Protein AF-A0A8J5M4A6-F1 (afdb_monomer_lite)

pLDDT: mean 70.09, std 14.05, range [42.91, 94.19]

Organism: NCBI:txid2496075

Sequence (191 aa):
MPSRAVPYYRERGRDLDTGTVRRWWRKRDEIWAGSPHQQHLAGGGRKKAPGVLEDILLEMIVLRRLKKEKHSGNVMIPYRHRVGTKCASGDYCEYQWDFGSGLSYTNFTYSGLTLSKANVTPSSDCIDVSVTVMNSGTVAGNETVMLVLTQPYRSLSVPKVKQLKKLSKISLHVVDDSGLERVLPPRFVKA

Radius of gyration: 26.29 Å; chains: 1; bounding box: 63×42×65 Å

Secondary structure (DSSP, 8-state):
-GGGGHHHHHHTT----HHHHHHHHHTHHHHHHS-TTT-B-TTSTTPBP-HHHHHHHHHHHHHHHHHH---SS-----SS-BTT-B-TTSSBPPPSS-TT----SS-EEEEEEEES-S---TTT-EE-EEEEEEE-SSS-EEEEEEEEE-----SSSPPBS-EEEEEEEEEE----TT---EEEPP--EE-

InterPro domains:
  IPR050288 Cellulose-degrading glycosyl hydrolase 3 [PTHR42715] (94-176)

Foldseek 3Di:
DQQVCQVVCVVVVFRDHSVQSVVCVVCVVVQVVDDQCSQDRVRRPPDGDDPVVVVVVVVVVVVVVVVVPDPPDDPPDPLFDFPCDPDPVRHRDDDPDHVPDDDDPWDKDKDDWDKPDPDDDPDFDKIWTKIKIATAGDAKTKDKDWDWDADPDDDPDRGTGTDTQDIDIDTDGHPDPVRDIDMDGTDIDRD

Structure (mmCIF, N/CA/C/O backbone):
data_AF-A0A8J5M4A6-F1
#
_entry.id   AF-A0A8J5M4A6-F1
#
loop_
_atom_site.group_PDB
_atom_site.id
_atom_site.type_symbol
_atom_site.label_atom_id
_atom_site.label_alt_id
_atom_site.label_comp_id
_atom_site.label_asym_id
_atom_site.label_entity_id
_atom_site.label_seq_id
_atom_site.pdbx_PDB_ins_code
_atom_site.Cartn_x
_atom_site.Cartn_y
_atom_site.Cartn_z
_atom_site.occupancy
_atom_site.B_iso_or_equiv
_atom_site.auth_seq_id
_atom_site.auth_comp_id
_atom_site.auth_asym_id
_atom_site.auth_atom_id
_atom_site.pdbx_PDB_model_num
ATOM 1 N N . MET A 1 1 ? 27.119 -14.732 -24.514 1.00 55.44 1 MET A N 1
ATOM 2 C CA . MET A 1 1 ? 26.376 -13.535 -24.059 1.00 55.44 1 MET A CA 1
ATOM 3 C C . MET A 1 1 ? 26.788 -12.277 -24.840 1.00 55.44 1 MET A C 1
ATOM 5 O O . MET A 1 1 ? 25.886 -11.714 -25.439 1.00 55.44 1 MET A O 1
ATOM 9 N N . PRO A 1 2 ? 28.080 -11.914 -25.022 1.00 57.97 2 PRO A N 1
ATOM 10 C CA . PRO A 1 2 ? 28.474 -10.755 -25.854 1.00 57.97 2 PRO A CA 1
ATOM 11 C C . PRO A 1 2 ? 28.372 -10.993 -27.373 1.00 57.97 2 PRO A C 1
ATOM 13 O O . PRO A 1 2 ? 28.071 -10.088 -28.137 1.00 57.97 2 PRO A O 1
ATOM 16 N N . SER A 1 3 ? 28.539 -12.241 -27.831 1.00 61.03 3 SER A N 1
ATOM 17 C CA . SER A 1 3 ? 28.463 -12.604 -29.261 1.00 61.03 3 SER A CA 1
ATOM 18 C C . SER A 1 3 ? 27.091 -12.366 -29.903 1.00 61.03 3 SER A C 1
ATOM 20 O O . SER A 1 3 ? 26.985 -12.338 -31.120 1.00 61.03 3 SER A O 1
ATOM 22 N N . ARG A 1 4 ? 26.038 -12.185 -29.097 1.00 62.06 4 ARG A N 1
ATOM 23 C CA . ARG A 1 4 ? 24.680 -11.888 -29.576 1.00 62.06 4 ARG A CA 1
ATOM 24 C C . ARG A 1 4 ? 24.448 -10.402 -29.862 1.00 62.06 4 ARG A C 1
ATOM 26 O O . ARG A 1 4 ? 23.410 -10.076 -30.420 1.00 62.06 4 ARG A O 1
ATOM 33 N N . ALA A 1 5 ? 25.385 -9.526 -29.494 1.00 62.09 5 ALA A N 1
ATOM 34 C CA . ALA A 1 5 ? 25.334 -8.104 -29.828 1.00 62.09 5 ALA A CA 1
ATOM 35 C C . ALA A 1 5 ? 25.836 -7.817 -31.257 1.00 62.09 5 ALA A C 1
ATOM 37 O O . ALA A 1 5 ? 25.590 -6.742 -31.787 1.00 62.09 5 ALA A O 1
ATOM 38 N N . VAL A 1 6 ? 26.501 -8.784 -31.904 1.00 69.88 6 VAL A N 1
ATOM 39 C CA . VAL A 1 6 ? 27.077 -8.644 -33.254 1.00 69.88 6 VAL A CA 1
ATOM 40 C C . VAL A 1 6 ? 26.066 -8.168 -34.314 1.00 69.88 6 VAL A C 1
ATOM 42 O O . VAL A 1 6 ? 26.396 -7.218 -35.021 1.00 69.88 6 VAL A O 1
ATOM 45 N N . PRO A 1 7 ? 24.830 -8.710 -34.406 1.00 70.31 7 PRO A N 1
ATOM 46 C CA . PRO A 1 7 ? 23.843 -8.227 -35.379 1.00 70.31 7 PRO A CA 1
ATOM 47 C C . PRO A 1 7 ? 23.502 -6.739 -35.209 1.00 70.31 7 PRO A C 1
ATOM 49 O O . PRO A 1 7 ? 23.434 -5.998 -36.180 1.00 70.31 7 PRO A O 1
ATOM 52 N N . TYR A 1 8 ? 23.393 -6.281 -33.961 1.00 65.31 8 TYR A N 1
ATOM 53 C CA . TYR A 1 8 ? 23.066 -4.896 -33.624 1.00 65.31 8 TYR A CA 1
ATOM 54 C C . TYR A 1 8 ? 24.187 -3.907 -33.994 1.00 65.31 8 TYR A C 1
ATOM 56 O O . TYR A 1 8 ? 23.924 -2.774 -34.402 1.00 65.31 8 TYR A O 1
ATOM 64 N N . TYR A 1 9 ? 25.452 -4.326 -33.879 1.00 66.50 9 TYR A N 1
ATOM 65 C CA . TYR A 1 9 ? 26.588 -3.533 -34.357 1.00 66.50 9 TYR A C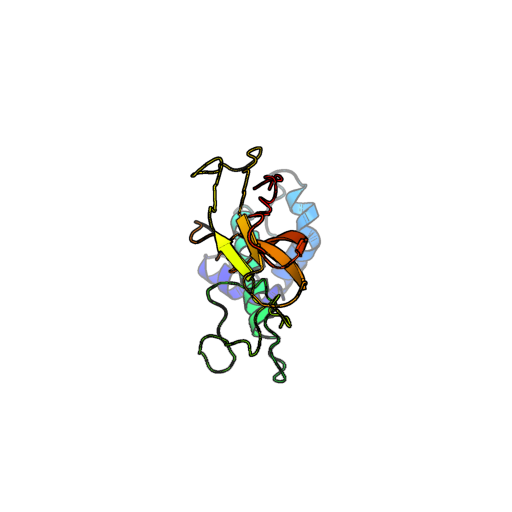A 1
ATOM 66 C C . TYR A 1 9 ? 26.642 -3.482 -35.890 1.00 66.50 9 TYR A C 1
ATOM 68 O O . TYR A 1 9 ? 26.909 -2.414 -36.450 1.00 66.50 9 TYR A O 1
ATOM 76 N N . ARG A 1 10 ? 26.315 -4.594 -36.562 1.00 70.62 10 ARG A N 1
ATOM 77 C CA . ARG A 1 10 ? 26.279 -4.690 -38.028 1.00 70.62 10 ARG A CA 1
ATOM 78 C C . ARG A 1 10 ? 25.232 -3.757 -38.641 1.00 70.62 10 ARG A C 1
ATOM 80 O O . ARG A 1 10 ? 25.555 -3.037 -39.580 1.00 70.62 10 ARG A O 1
ATOM 87 N N . GLU A 1 11 ? 24.038 -3.678 -38.053 1.00 67.88 11 GLU A N 1
ATOM 88 C CA . GLU A 1 11 ? 22.975 -2.736 -38.457 1.00 67.88 11 GLU A CA 1
ATOM 89 C C . GLU A 1 11 ? 23.404 -1.259 -38.378 1.00 67.88 11 GLU A C 1
ATOM 91 O O . GLU A 1 11 ? 22.906 -0.423 -39.124 1.00 67.88 11 GLU A O 1
ATOM 96 N N . ARG A 1 12 ? 24.365 -0.920 -37.507 1.00 64.88 12 ARG A N 1
ATOM 97 C CA . ARG A 1 12 ? 24.931 0.437 -37.366 1.00 64.88 12 ARG A CA 1
ATOM 98 C C . ARG A 1 12 ? 26.248 0.627 -38.128 1.00 64.88 12 ARG A C 1
ATOM 100 O O . ARG A 1 12 ? 27.033 1.527 -37.810 1.00 64.88 12 ARG A O 1
ATOM 107 N N . GLY A 1 13 ? 26.516 -0.232 -39.112 1.00 65.81 13 GLY A N 1
ATOM 108 C CA . GLY A 1 13 ? 27.692 -0.139 -39.977 1.00 65.81 13 GLY A CA 1
ATOM 109 C C . GLY A 1 13 ? 29.009 -0.382 -39.239 1.00 65.81 13 GLY A C 1
ATOM 110 O O . GLY A 1 13 ? 30.020 0.261 -39.541 1.00 65.81 13 GLY A O 1
ATOM 111 N N . ARG A 1 14 ? 28.995 -1.247 -38.218 1.00 65.94 14 ARG A N 1
ATOM 112 C CA . ARG A 1 14 ? 30.197 -1.749 -37.544 1.00 65.94 14 ARG A CA 1
ATOM 113 C C . ARG A 1 14 ? 30.248 -3.262 -37.700 1.00 65.94 14 ARG A C 1
ATOM 115 O O . ARG A 1 14 ? 29.505 -3.978 -37.035 1.00 65.94 14 ARG A O 1
ATOM 122 N N . ASP A 1 15 ? 31.135 -3.741 -38.561 1.00 68.69 15 ASP A N 1
ATOM 123 C CA . ASP A 1 15 ? 31.353 -5.175 -38.717 1.00 68.69 15 ASP A CA 1
ATOM 124 C C . ASP A 1 15 ? 32.338 -5.655 -37.645 1.00 68.69 15 ASP A C 1
ATOM 126 O O . ASP A 1 15 ? 33.534 -5.377 -37.693 1.00 68.69 15 ASP A O 1
ATOM 130 N N . LEU A 1 16 ? 31.804 -6.276 -36.592 1.00 71.38 16 LEU A N 1
ATOM 131 C CA . LEU A 1 16 ? 32.578 -6.756 -35.450 1.00 71.38 16 LEU A CA 1
ATOM 132 C C . LEU A 1 16 ? 32.419 -8.267 -35.327 1.00 71.38 16 LEU A C 1
ATOM 134 O O . LEU A 1 16 ? 31.302 -8.770 -35.215 1.00 71.38 16 LEU A O 1
ATOM 138 N N . ASP A 1 17 ? 33.537 -8.987 -35.250 1.00 74.75 17 ASP A N 1
ATOM 139 C CA . ASP A 1 17 ? 33.507 -10.411 -34.930 1.00 74.75 17 ASP A CA 1
ATOM 140 C C . ASP A 1 17 ? 33.155 -10.658 -33.449 1.00 74.75 17 ASP A C 1
ATOM 142 O O . ASP A 1 17 ? 33.486 -9.897 -32.531 1.00 74.75 17 ASP A O 1
ATOM 146 N N . THR A 1 18 ? 32.507 -11.793 -33.208 1.00 69.69 18 THR A N 1
ATOM 147 C CA . THR A 1 18 ? 32.153 -12.315 -31.891 1.00 69.69 18 THR A CA 1
ATOM 148 C C . THR A 1 18 ? 33.336 -12.381 -30.919 1.00 69.69 18 THR A C 1
ATOM 150 O O . THR A 1 18 ? 33.152 -12.092 -29.729 1.00 69.69 18 THR A O 1
ATOM 153 N N . GLY A 1 19 ? 34.539 -12.730 -31.385 1.00 72.62 19 GLY A N 1
ATOM 154 C CA . GLY A 1 19 ? 35.753 -12.772 -30.570 1.00 72.62 19 GLY A CA 1
ATOM 155 C C . GLY A 1 19 ? 36.223 -11.379 -30.147 1.00 72.62 19 GLY A C 1
ATOM 156 O O . GLY A 1 19 ? 36.656 -11.181 -29.007 1.00 72.62 19 GLY A O 1
ATOM 157 N N . THR A 1 20 ? 36.070 -10.394 -31.028 1.00 72.12 20 THR A N 1
ATOM 158 C CA . THR A 1 20 ? 36.377 -8.981 -30.765 1.00 72.12 20 THR A CA 1
ATOM 159 C C . THR A 1 20 ? 35.442 -8.400 -29.708 1.00 72.12 20 THR A C 1
ATOM 161 O O . THR A 1 20 ? 35.918 -7.838 -28.721 1.00 72.12 20 THR A O 1
ATOM 164 N N . VAL A 1 21 ? 34.132 -8.648 -29.820 1.00 71.62 21 VAL A N 1
ATOM 165 C CA . VAL A 1 21 ? 33.144 -8.191 -28.823 1.00 71.62 21 VAL A CA 1
ATOM 166 C C . VAL A 1 21 ? 33.409 -8.804 -27.439 1.00 71.62 21 VAL A C 1
ATOM 168 O O . VAL A 1 21 ? 33.304 -8.125 -26.419 1.00 71.62 21 VAL A O 1
ATOM 171 N N . ARG A 1 22 ? 33.809 -10.082 -27.371 1.00 72.12 22 ARG A N 1
ATOM 172 C CA . ARG A 1 22 ? 34.138 -10.754 -26.096 1.00 72.12 22 ARG A CA 1
ATOM 173 C C . ARG A 1 22 ? 35.434 -10.257 -25.454 1.00 72.12 22 ARG A C 1
ATOM 175 O O . ARG A 1 22 ? 35.530 -10.258 -24.228 1.00 72.12 22 ARG A O 1
ATOM 182 N N . ARG A 1 23 ? 36.456 -9.929 -26.251 1.00 72.00 23 ARG A N 1
ATOM 183 C CA . ARG A 1 23 ? 37.719 -9.364 -25.742 1.00 72.00 23 ARG A CA 1
ATOM 184 C C . ARG A 1 23 ? 37.504 -7.958 -25.213 1.00 72.00 23 ARG A C 1
ATOM 186 O O . ARG A 1 23 ? 37.958 -7.657 -24.117 1.00 72.00 23 ARG A O 1
ATOM 193 N N . TRP A 1 24 ? 36.763 -7.152 -25.961 1.00 71.12 24 TRP A N 1
ATOM 194 C CA . TRP A 1 24 ? 36.409 -5.812 -25.537 1.00 71.12 24 TRP A CA 1
ATOM 195 C C . TRP A 1 24 ? 35.588 -5.820 -24.239 1.00 71.12 24 TRP A C 1
ATOM 197 O O . TRP A 1 24 ? 35.965 -5.134 -23.301 1.00 71.12 24 TRP A O 1
ATOM 207 N N . TRP A 1 25 ? 34.570 -6.684 -24.120 1.00 70.50 25 TRP A N 1
ATOM 208 C CA . TRP A 1 25 ? 33.767 -6.797 -22.891 1.00 70.50 25 TRP A CA 1
ATOM 209 C C . TRP A 1 25 ? 34.610 -7.080 -21.639 1.00 70.50 25 TRP A C 1
ATOM 211 O O . TRP A 1 25 ? 34.310 -6.577 -20.564 1.00 70.50 25 TRP A O 1
ATOM 221 N N . ARG A 1 26 ? 35.678 -7.878 -21.773 1.00 73.94 26 ARG A N 1
ATOM 222 C CA . ARG A 1 26 ? 36.590 -8.197 -20.663 1.00 73.94 26 ARG A CA 1
ATOM 223 C C . ARG A 1 26 ? 37.499 -7.037 -20.264 1.00 73.94 26 ARG A C 1
ATOM 225 O O . ARG A 1 26 ? 37.886 -6.975 -19.110 1.00 73.94 26 ARG A O 1
ATOM 232 N N . LYS A 1 27 ? 37.835 -6.154 -21.205 1.00 71.19 27 LYS A N 1
ATOM 233 C CA . LYS A 1 27 ? 38.715 -4.992 -20.993 1.00 71.19 27 LYS A CA 1
ATOM 234 C C . LYS A 1 27 ? 37.946 -3.676 -20.902 1.00 71.19 27 LYS A C 1
ATOM 236 O O . LYS A 1 27 ? 38.542 -2.610 -20.974 1.00 71.19 27 LYS A O 1
ATOM 241 N N . ARG A 1 28 ? 36.617 -3.741 -20.810 1.00 70.00 28 ARG A N 1
ATOM 242 C CA . ARG A 1 28 ? 35.725 -2.582 -20.875 1.00 70.00 28 ARG A CA 1
ATOM 243 C C . ARG A 1 28 ? 36.132 -1.529 -19.850 1.00 70.00 28 ARG A C 1
ATOM 245 O O . ARG A 1 28 ? 36.354 -0.384 -20.219 1.00 70.00 28 ARG A O 1
ATOM 252 N N . ASP A 1 29 ? 36.291 -1.940 -18.599 1.00 67.56 29 ASP A N 1
ATOM 253 C CA . ASP A 1 29 ? 36.559 -1.018 -17.496 1.00 67.56 29 ASP A CA 1
ATOM 254 C C . ASP A 1 29 ? 37.952 -0.358 -17.644 1.00 67.56 29 ASP A C 1
ATOM 256 O O . ASP A 1 29 ? 38.097 0.837 -17.407 1.00 67.56 29 ASP A O 1
ATOM 260 N N . GLU A 1 30 ? 38.946 -1.086 -18.172 1.00 73.69 30 GLU A N 1
ATOM 261 C CA . GLU A 1 30 ? 40.284 -0.562 -18.511 1.00 73.69 30 GLU A CA 1
ATOM 262 C C . GLU A 1 30 ? 40.250 0.433 -19.687 1.00 73.69 30 GLU A C 1
ATOM 264 O O . GLU A 1 30 ? 40.939 1.451 -19.672 1.00 73.69 30 GLU A O 1
ATOM 269 N N . ILE A 1 31 ? 39.440 0.156 -20.714 1.00 66.62 31 ILE A N 1
ATOM 270 C CA . ILE A 1 31 ? 39.297 1.008 -21.905 1.00 66.62 31 ILE A CA 1
ATOM 271 C C . ILE A 1 31 ? 38.602 2.326 -21.548 1.00 66.62 31 ILE A C 1
ATOM 273 O O . ILE A 1 31 ? 38.991 3.375 -22.058 1.00 66.62 31 ILE A O 1
ATOM 277 N N . TRP A 1 32 ? 37.603 2.284 -20.664 1.00 63.66 32 TRP A N 1
ATOM 278 C CA . TRP A 1 32 ? 36.897 3.477 -20.189 1.00 63.66 32 TRP A CA 1
ATOM 279 C C . TRP A 1 32 ? 37.715 4.316 -19.208 1.00 63.66 32 TRP A C 1
ATOM 281 O O . TRP A 1 32 ? 37.581 5.538 -19.215 1.00 63.66 32 TRP A O 1
ATOM 291 N N . ALA A 1 33 ? 38.591 3.684 -18.423 1.00 72.25 33 ALA A N 1
ATOM 292 C CA . ALA A 1 33 ? 39.550 4.372 -17.559 1.00 72.25 33 ALA A CA 1
ATOM 293 C C . ALA A 1 33 ? 40.726 5.011 -18.332 1.00 72.25 33 ALA A C 1
ATOM 295 O O . ALA A 1 33 ? 41.440 5.848 -17.782 1.00 72.25 33 ALA A O 1
ATOM 296 N N . GLY A 1 34 ? 40.938 4.623 -19.595 1.00 69.69 34 GLY A N 1
ATOM 297 C CA . GLY A 1 34 ? 41.989 5.158 -20.459 1.00 69.69 34 GLY A CA 1
ATOM 298 C C . GLY A 1 34 ? 41.683 6.538 -21.054 1.00 69.69 34 GLY A C 1
ATOM 299 O O . GLY A 1 34 ? 40.551 7.027 -21.047 1.00 69.69 34 GLY A O 1
ATOM 300 N N . SER A 1 35 ? 42.715 7.162 -21.627 1.00 65.00 35 SER A N 1
ATOM 301 C CA . SER A 1 35 ? 42.598 8.453 -22.323 1.00 65.00 35 SER A CA 1
ATOM 302 C C . SER A 1 35 ? 41.632 8.378 -23.528 1.00 65.00 35 SER A C 1
ATOM 304 O O . SER A 1 35 ? 41.426 7.297 -24.084 1.00 65.00 35 SER A O 1
ATOM 306 N N . PRO A 1 36 ? 41.060 9.498 -24.019 1.00 61.03 36 PRO A N 1
ATOM 307 C CA . PRO A 1 36 ? 40.091 9.489 -25.126 1.00 61.03 36 PRO A CA 1
ATOM 308 C C . PRO A 1 36 ? 40.580 8.822 -26.424 1.00 61.03 36 PRO A C 1
ATOM 310 O O . PRO A 1 36 ? 39.759 8.371 -27.219 1.00 61.03 36 PRO A O 1
ATOM 313 N N . HIS A 1 37 ? 41.900 8.745 -26.627 1.00 58.16 37 HIS A N 1
ATOM 314 C CA . HIS A 1 37 ? 42.555 8.054 -27.746 1.00 58.16 37 HIS A CA 1
ATOM 315 C C . HIS A 1 37 ? 42.691 6.536 -27.557 1.00 58.16 37 HIS A C 1
ATOM 317 O O . HIS A 1 37 ? 43.101 5.833 -28.478 1.00 58.16 37 HIS A O 1
ATOM 323 N N . GLN A 1 38 ? 42.367 6.021 -26.374 1.00 61.88 38 GLN A N 1
ATOM 324 C CA . GLN A 1 38 ? 42.361 4.597 -26.030 1.00 61.88 38 GLN A CA 1
ATOM 325 C C . GLN A 1 38 ? 40.931 4.036 -25.938 1.00 61.88 38 GLN A C 1
ATOM 327 O O . GLN A 1 38 ? 40.753 2.821 -25.955 1.00 61.88 38 GLN A O 1
ATOM 332 N N . GLN A 1 39 ? 39.906 4.899 -25.958 1.00 65.12 39 GLN A N 1
ATOM 333 C CA . GLN A 1 39 ? 38.474 4.555 -25.937 1.00 65.12 39 GLN A CA 1
ATOM 334 C C . GLN A 1 39 ? 37.943 4.080 -27.308 1.00 65.12 39 GLN A C 1
ATOM 336 O O . GLN A 1 39 ? 36.908 4.541 -27.813 1.00 65.12 39 GLN A O 1
ATOM 341 N N . HIS A 1 40 ? 38.659 3.150 -27.943 1.00 61.56 40 HIS A N 1
ATOM 342 C CA . HIS A 1 40 ? 38.310 2.603 -29.255 1.00 61.56 40 HIS A CA 1
ATOM 343 C C . HIS A 1 40 ? 38.243 1.076 -29.239 1.00 61.56 40 HIS A C 1
ATOM 345 O O . HIS A 1 40 ? 38.940 0.387 -28.497 1.00 61.56 40 HIS A O 1
ATOM 351 N N . LEU A 1 41 ? 37.399 0.537 -30.117 1.00 59.03 41 LEU A N 1
ATOM 352 C CA . LEU A 1 41 ? 37.293 -0.894 -30.375 1.00 59.03 41 LEU A CA 1
ATOM 353 C C . LEU A 1 41 ? 38.361 -1.312 -31.392 1.00 59.03 41 LEU A C 1
ATOM 355 O O . LEU A 1 41 ? 38.364 -0.814 -32.520 1.00 59.03 41 LEU A O 1
ATOM 359 N N . ALA A 1 42 ? 39.229 -2.260 -31.032 1.00 55.53 42 ALA A N 1
ATOM 360 C CA . ALA A 1 42 ? 40.180 -2.851 -31.974 1.00 55.53 42 ALA A CA 1
ATOM 361 C C . ALA A 1 42 ? 39.427 -3.486 -33.162 1.00 55.53 42 ALA A C 1
ATOM 363 O O . ALA A 1 42 ? 38.568 -4.343 -32.963 1.00 55.53 42 ALA A O 1
ATOM 364 N N . GLY A 1 43 ? 39.721 -3.037 -34.388 1.00 57.00 43 GLY A N 1
ATOM 365 C CA . GLY A 1 43 ? 39.034 -3.468 -35.616 1.00 57.00 43 GLY A CA 1
ATOM 366 C C . GLY A 1 43 ? 37.746 -2.703 -35.966 1.00 57.00 43 GLY A C 1
ATOM 367 O O . GLY A 1 43 ? 37.175 -2.943 -37.020 1.00 57.00 43 GLY A O 1
ATOM 368 N N . GLY A 1 44 ? 37.295 -1.753 -35.134 1.00 53.16 44 GLY A N 1
ATOM 369 C CA . GLY A 1 44 ? 36.076 -0.954 -35.361 1.00 53.16 44 GLY A CA 1
ATOM 370 C C . GLY A 1 44 ? 36.289 0.415 -36.031 1.00 53.16 44 GLY A C 1
ATOM 371 O O . GLY A 1 44 ? 35.368 1.239 -36.034 1.00 53.16 44 GLY A O 1
ATOM 372 N N . GLY A 1 45 ? 37.493 0.683 -36.551 1.00 57.16 45 GLY A N 1
ATOM 373 C CA . GLY A 1 45 ? 37.901 1.981 -37.109 1.00 57.16 45 GLY A CA 1
ATOM 374 C C . GLY A 1 45 ? 38.032 3.106 -36.064 1.00 57.16 45 GLY A C 1
ATOM 375 O O . GLY A 1 45 ? 37.946 2.872 -34.861 1.00 57.16 45 GLY A O 1
ATOM 376 N N . ARG A 1 46 ? 38.201 4.365 -36.510 1.00 53.34 46 ARG A N 1
ATOM 377 C CA . ARG A 1 46 ? 38.371 5.572 -35.652 1.00 53.34 46 ARG A CA 1
ATOM 378 C C . ARG A 1 46 ? 37.123 5.989 -34.845 1.00 53.34 46 ARG A C 1
ATOM 380 O O . ARG A 1 46 ? 37.087 7.067 -34.258 1.00 53.34 46 ARG A O 1
ATOM 387 N N . LYS A 1 47 ? 36.071 5.171 -34.803 1.00 56.03 47 LYS A N 1
ATOM 388 C CA . LYS A 1 47 ? 34.794 5.532 -34.171 1.00 56.03 47 LYS A CA 1
ATOM 389 C C . LYS A 1 47 ? 34.838 5.229 -32.664 1.00 56.03 47 LYS A C 1
ATOM 391 O O . LYS A 1 47 ? 34.967 4.060 -32.298 1.00 56.03 47 LYS A O 1
ATOM 396 N N . LYS A 1 48 ? 34.670 6.252 -31.810 1.00 56.47 48 LYS A N 1
ATOM 397 C CA . LYS A 1 48 ? 34.622 6.133 -30.333 1.00 56.47 48 LYS A CA 1
ATOM 398 C C . LYS A 1 48 ? 33.658 5.031 -29.865 1.00 56.47 48 LYS A C 1
ATOM 400 O O . LYS A 1 48 ? 32.654 4.764 -30.545 1.00 56.47 48 LYS A O 1
ATOM 405 N N . ALA A 1 49 ? 33.970 4.399 -28.731 1.00 57.00 49 ALA A N 1
ATOM 406 C CA . ALA A 1 49 ? 33.057 3.492 -28.038 1.00 57.00 49 ALA A CA 1
ATOM 407 C C . ALA A 1 49 ? 31.808 4.281 -27.589 1.00 57.00 49 ALA A C 1
ATOM 409 O O . ALA A 1 49 ? 31.933 5.275 -26.875 1.00 57.00 49 ALA A O 1
ATOM 410 N N . PRO A 1 50 ? 30.602 3.931 -28.063 1.00 59.22 50 PRO A N 1
ATOM 411 C CA . PRO A 1 50 ? 29.401 4.664 -27.688 1.00 59.22 50 PRO A CA 1
ATOM 412 C C . PRO A 1 50 ? 28.952 4.228 -26.286 1.00 59.22 50 PRO A C 1
ATOM 414 O O . PRO A 1 50 ? 28.362 3.164 -26.141 1.00 59.22 50 PRO A O 1
ATOM 417 N N . GLY A 1 51 ? 29.206 5.054 -25.265 1.00 56.84 51 GLY A N 1
ATOM 418 C CA . GLY A 1 51 ? 28.825 4.760 -23.870 1.00 56.84 51 GLY A CA 1
ATOM 419 C C . GLY A 1 51 ? 27.321 4.525 -23.693 1.00 56.84 51 GLY A C 1
ATOM 420 O O . GLY A 1 51 ? 26.907 3.588 -23.028 1.00 56.84 51 GLY A O 1
ATOM 421 N N . VAL A 1 52 ? 26.499 5.267 -24.441 1.00 54.56 52 VAL A N 1
ATOM 422 C CA . VAL A 1 52 ? 25.032 5.107 -24.483 1.00 54.56 52 VAL A CA 1
ATOM 423 C C . VAL A 1 52 ? 24.603 3.717 -24.985 1.00 54.56 52 VAL A C 1
ATOM 425 O O . VAL A 1 52 ? 23.529 3.220 -24.663 1.00 54.56 52 VAL A O 1
ATOM 428 N N . LEU A 1 53 ? 25.436 3.060 -25.789 1.00 52.88 53 LEU A N 1
ATOM 429 C CA . LEU A 1 53 ? 25.121 1.775 -26.408 1.00 52.88 53 LEU A CA 1
ATOM 430 C C . LEU A 1 53 ? 25.272 0.605 -25.436 1.00 52.88 53 LEU A C 1
ATOM 432 O O . LEU A 1 53 ? 24.585 -0.402 -25.582 1.00 52.88 53 LEU A O 1
ATOM 436 N N . GLU A 1 54 ? 26.189 0.724 -24.478 1.00 56.94 54 GLU A N 1
ATOM 437 C CA . GLU A 1 54 ? 26.436 -0.301 -23.466 1.00 56.94 54 GLU A CA 1
ATOM 438 C C . GLU A 1 54 ? 25.275 -0.413 -22.504 1.00 56.94 54 GLU A C 1
ATOM 440 O O . GLU A 1 54 ? 24.838 -1.527 -22.225 1.00 56.94 54 GLU A O 1
ATOM 445 N N . ASP A 1 55 ? 24.741 0.730 -22.086 1.00 54.97 55 ASP A N 1
ATOM 446 C CA . ASP A 1 55 ? 23.574 0.802 -21.217 1.00 54.97 55 ASP A CA 1
ATOM 447 C C . ASP A 1 55 ? 22.349 0.204 -21.918 1.00 54.97 55 ASP A C 1
ATOM 449 O O . ASP A 1 55 ? 21.688 -0.676 -21.365 1.00 54.97 55 ASP A O 1
ATOM 453 N N . ILE A 1 56 ? 22.127 0.556 -23.192 1.00 54.22 56 ILE A N 1
ATOM 454 C CA . ILE A 1 56 ? 21.049 -0.017 -24.016 1.00 54.22 56 ILE A CA 1
ATOM 455 C C . ILE A 1 56 ? 21.232 -1.536 -24.206 1.00 54.22 56 ILE A C 1
ATOM 457 O O . ILE A 1 56 ? 20.266 -2.304 -24.162 1.00 54.22 56 ILE A O 1
ATOM 461 N N . LEU A 1 57 ? 22.466 -2.007 -24.412 1.00 58.03 57 LEU A N 1
ATOM 462 C CA . LEU A 1 57 ? 22.761 -3.432 -24.589 1.00 58.03 57 LEU A CA 1
ATOM 463 C C . LEU A 1 57 ? 22.605 -4.222 -23.286 1.00 58.03 57 LEU A C 1
ATOM 465 O O . LEU A 1 57 ? 22.011 -5.302 -23.306 1.00 58.03 57 LEU A O 1
ATOM 469 N N . LEU A 1 58 ? 23.104 -3.699 -22.166 1.00 60.25 58 LEU A N 1
ATOM 470 C CA . LEU A 1 58 ? 22.922 -4.270 -20.831 1.00 60.25 58 LEU A CA 1
ATOM 471 C C . LEU A 1 58 ? 21.435 -4.385 -20.500 1.00 60.25 58 LEU A C 1
ATOM 473 O O . LEU A 1 58 ? 20.980 -5.449 -20.073 1.00 60.25 58 LEU A O 1
ATOM 477 N N . GLU A 1 59 ? 20.665 -3.340 -20.790 1.00 57.66 59 GLU A N 1
ATOM 478 C CA . GLU A 1 59 ? 19.226 -3.306 -20.560 1.00 57.66 59 GLU A CA 1
ATOM 479 C C . GLU A 1 59 ? 18.479 -4.342 -21.418 1.00 57.66 59 GLU A C 1
ATOM 481 O O . GLU A 1 59 ? 17.714 -5.159 -20.892 1.00 57.66 59 GLU A O 1
ATOM 486 N N . MET A 1 60 ? 18.768 -4.420 -22.723 1.00 56.56 60 MET A N 1
ATOM 487 C CA . MET A 1 60 ? 18.187 -5.445 -23.602 1.00 56.56 60 MET A CA 1
ATOM 488 C C . MET A 1 60 ? 18.546 -6.876 -23.175 1.00 56.56 60 MET A C 1
ATOM 490 O O . MET A 1 60 ? 17.729 -7.795 -23.315 1.00 56.56 60 MET A O 1
ATOM 494 N N . ILE A 1 61 ? 19.763 -7.093 -22.674 1.00 59.38 61 ILE A N 1
ATOM 495 C CA . ILE A 1 61 ? 20.238 -8.408 -22.225 1.00 59.38 61 ILE A CA 1
ATOM 496 C C . ILE A 1 61 ? 19.517 -8.833 -20.942 1.00 59.38 61 ILE A C 1
ATOM 498 O O . ILE A 1 61 ? 19.060 -9.979 -20.867 1.00 59.38 61 ILE A O 1
ATOM 502 N N . VAL A 1 62 ? 19.364 -7.929 -19.972 1.00 59.56 62 VAL A N 1
ATOM 503 C CA . VAL A 1 62 ? 18.614 -8.184 -18.731 1.00 59.56 62 VAL A CA 1
ATOM 504 C C . VAL A 1 62 ? 17.153 -8.508 -19.049 1.00 59.56 62 VAL A C 1
ATOM 506 O O . VAL A 1 62 ? 16.641 -9.534 -18.599 1.00 59.56 62 VAL A O 1
ATOM 509 N N . LEU A 1 63 ? 16.505 -7.718 -19.911 1.00 53.84 63 LEU A N 1
ATOM 510 C CA . LEU A 1 63 ? 15.108 -7.937 -20.306 1.00 53.84 63 LEU A CA 1
ATOM 511 C C . LEU A 1 63 ? 14.894 -9.279 -21.022 1.00 53.84 63 LEU A C 1
ATOM 513 O O . LEU A 1 63 ? 13.922 -9.989 -20.756 1.00 53.84 63 LEU A O 1
ATOM 517 N N . ARG A 1 64 ? 15.814 -9.679 -21.908 1.00 56.91 64 ARG A N 1
ATOM 518 C CA . ARG A 1 64 ? 15.719 -10.973 -22.605 1.00 56.91 64 ARG A CA 1
ATOM 519 C C . ARG A 1 64 ? 16.069 -12.163 -21.711 1.00 56.91 64 ARG A C 1
ATOM 521 O O . ARG A 1 64 ? 15.554 -13.254 -21.954 1.00 56.91 64 ARG A O 1
ATOM 528 N N . ARG A 1 65 ? 16.923 -11.986 -20.699 1.00 49.06 65 ARG A N 1
ATOM 529 C CA . ARG A 1 65 ? 17.258 -13.045 -19.736 1.00 49.06 65 ARG A CA 1
ATOM 530 C C . ARG A 1 65 ? 16.103 -13.310 -18.770 1.00 49.06 65 ARG A C 1
ATOM 532 O O . ARG A 1 65 ? 15.753 -14.473 -18.600 1.00 49.06 65 ARG A O 1
ATOM 539 N N . LEU A 1 66 ? 15.424 -12.262 -18.296 1.00 50.88 66 LEU A N 1
ATOM 540 C CA . LEU A 1 66 ? 14.173 -12.383 -17.533 1.00 50.88 66 LEU A CA 1
ATOM 541 C C . LEU A 1 66 ? 13.075 -13.123 -18.318 1.00 50.88 66 LEU A C 1
ATOM 543 O O . LEU A 1 66 ? 12.311 -13.888 -17.746 1.00 50.88 66 LEU A O 1
ATOM 547 N N . LYS A 1 67 ? 13.026 -12.965 -19.648 1.00 49.97 67 LYS A N 1
ATOM 548 C CA . LYS A 1 67 ? 12.084 -13.701 -20.511 1.00 49.97 67 LYS A CA 1
ATOM 549 C C . LYS A 1 67 ? 12.393 -15.204 -20.620 1.00 49.97 67 LYS A C 1
ATOM 551 O O . LYS A 1 67 ? 11.497 -15.975 -20.961 1.00 49.97 67 LYS A O 1
ATOM 556 N N . LYS A 1 68 ? 13.651 -15.615 -20.404 1.00 46.06 68 LYS A N 1
ATOM 557 C CA . LYS A 1 68 ? 14.112 -17.002 -20.587 1.00 46.06 68 LYS A CA 1
ATOM 558 C C . LYS A 1 68 ? 13.968 -17.850 -19.319 1.00 46.06 68 LYS A C 1
ATOM 560 O O . LYS A 1 68 ? 13.783 -19.055 -19.443 1.00 46.06 68 LYS A O 1
ATOM 565 N N . GLU A 1 69 ? 14.004 -17.252 -18.132 1.00 46.19 69 GLU A N 1
ATOM 566 C CA . GLU A 1 69 ? 13.697 -17.946 -16.872 1.00 46.19 69 GLU A CA 1
ATOM 567 C C . GLU A 1 69 ? 12.179 -18.123 -16.709 1.00 46.19 69 GLU A C 1
ATOM 569 O O . GLU A 1 69 ? 11.533 -17.546 -15.844 1.00 46.19 69 GLU A O 1
ATOM 574 N N . LYS A 1 70 ? 11.592 -18.919 -17.606 1.00 48.88 70 LYS A N 1
ATOM 575 C CA . LYS A 1 70 ? 10.238 -19.463 -17.494 1.00 48.88 70 LYS A CA 1
ATOM 576 C C . LYS A 1 70 ? 10.348 -20.903 -16.999 1.00 48.88 70 LYS A C 1
ATOM 578 O O . LYS A 1 70 ? 10.245 -21.832 -17.794 1.00 48.88 70 LYS A O 1
ATOM 583 N N . HIS A 1 71 ? 10.577 -21.098 -15.705 1.00 42.91 71 HIS A N 1
ATOM 584 C CA . HIS A 1 71 ? 10.150 -22.350 -15.082 1.00 42.91 71 HIS A CA 1
ATOM 585 C C . HIS A 1 71 ? 8.654 -22.235 -14.761 1.00 42.91 71 HIS A C 1
ATOM 587 O O . HIS A 1 71 ? 8.188 -21.222 -14.245 1.00 42.91 71 HIS A O 1
ATOM 593 N N . SER A 1 72 ? 7.898 -23.252 -15.171 1.00 46.62 72 SER A N 1
ATOM 594 C CA . SER A 1 72 ? 6.437 -23.281 -15.301 1.00 46.62 72 SER A CA 1
ATOM 595 C C . SER A 1 72 ? 5.737 -23.918 -14.096 1.00 46.62 72 SER A C 1
ATOM 597 O O . SER A 1 72 ? 4.915 -24.815 -14.258 1.00 46.62 72 SER A O 1
ATOM 599 N N . GLY A 1 73 ? 6.058 -23.474 -12.886 1.00 45.91 73 GLY A N 1
ATOM 600 C CA . GLY A 1 73 ? 5.352 -23.896 -11.677 1.00 45.91 73 GLY A CA 1
ATOM 601 C C . GLY A 1 73 ? 5.260 -22.717 -10.728 1.00 45.91 73 GLY A C 1
ATOM 602 O O . GLY A 1 73 ? 6.271 -22.341 -10.153 1.00 45.91 73 GLY A O 1
ATOM 603 N N . ASN A 1 74 ? 4.075 -22.107 -10.635 1.00 49.47 74 ASN A N 1
ATOM 604 C CA . ASN A 1 74 ? 3.785 -20.896 -9.862 1.00 49.47 74 ASN A CA 1
ATOM 605 C C . ASN A 1 74 ? 4.762 -19.739 -10.107 1.00 49.47 74 ASN A C 1
ATOM 607 O O . ASN A 1 74 ? 5.740 -19.551 -9.384 1.00 49.47 74 ASN A O 1
ATOM 611 N N . VAL A 1 75 ? 4.438 -18.872 -11.071 1.00 54.84 75 VAL A N 1
ATOM 612 C CA . VAL A 1 75 ? 5.017 -17.522 -11.076 1.00 54.84 75 VAL A CA 1
ATOM 613 C C . VAL A 1 75 ? 4.399 -16.771 -9.894 1.00 54.84 75 VAL A C 1
ATOM 615 O O . VAL A 1 75 ? 3.389 -16.091 -10.034 1.00 54.84 75 VAL A O 1
ATOM 618 N N . MET A 1 76 ? 4.984 -16.947 -8.709 1.00 57.19 76 MET A N 1
ATOM 619 C CA . MET A 1 76 ? 4.736 -16.110 -7.539 1.00 57.19 76 MET A CA 1
ATOM 620 C C . MET A 1 76 ? 5.085 -14.678 -7.928 1.00 57.19 76 MET A C 1
ATOM 622 O O . MET A 1 76 ? 6.257 -14.341 -8.109 1.00 57.19 76 MET A O 1
ATOM 626 N N . ILE A 1 77 ? 4.070 -13.839 -8.112 1.00 61.94 77 ILE A N 1
ATOM 627 C CA . ILE A 1 77 ? 4.306 -12.438 -8.437 1.00 61.94 77 ILE A CA 1
ATOM 628 C C . ILE A 1 77 ? 4.618 -11.717 -7.144 1.00 61.94 77 ILE A C 1
ATOM 630 O O . ILE A 1 77 ? 3.784 -11.684 -6.240 1.00 61.94 77 ILE A O 1
ATOM 634 N N . PRO A 1 78 ? 5.822 -11.140 -7.025 1.00 66.44 78 PRO A N 1
ATOM 635 C CA . PRO A 1 78 ? 6.156 -10.383 -5.840 1.00 66.44 78 PRO A CA 1
ATOM 636 C C . PRO A 1 78 ? 5.245 -9.160 -5.779 1.00 66.44 78 PRO A C 1
ATOM 638 O O . PRO A 1 78 ? 5.033 -8.507 -6.800 1.00 66.44 78 PRO A O 1
ATOM 641 N N . TYR A 1 79 ? 4.799 -8.781 -4.577 1.00 70.38 79 TYR A N 1
ATOM 642 C CA . TYR A 1 79 ? 3.970 -7.582 -4.361 1.00 70.38 79 TYR A CA 1
ATOM 643 C C . TYR A 1 79 ? 4.535 -6.338 -5.080 1.00 70.38 79 TYR A C 1
ATOM 645 O O . TYR A 1 79 ? 3.813 -5.466 -5.560 1.00 70.38 79 TYR A O 1
ATOM 653 N N . ARG A 1 80 ? 5.870 -6.267 -5.179 1.00 71.50 80 ARG A N 1
ATOM 654 C CA . ARG A 1 80 ? 6.624 -5.197 -5.824 1.00 71.50 80 ARG A CA 1
ATOM 655 C C . ARG A 1 80 ? 6.924 -5.530 -7.290 1.00 71.50 80 ARG A C 1
ATOM 657 O O . ARG A 1 80 ? 8.091 -5.656 -7.667 1.00 71.50 80 ARG A O 1
ATOM 664 N N . HIS A 1 81 ? 5.890 -5.635 -8.120 1.00 69.81 81 HIS A N 1
ATOM 665 C CA . HIS A 1 81 ? 6.013 -5.886 -9.564 1.00 69.81 81 HIS A CA 1
ATOM 666 C C . HIS A 1 81 ? 5.736 -4.632 -10.414 1.00 69.81 81 HIS A C 1
ATOM 668 O O . HIS A 1 81 ? 5.383 -3.573 -9.891 1.00 69.81 81 HIS A O 1
ATOM 674 N N . ARG A 1 82 ? 5.956 -4.727 -11.734 1.00 67.31 82 ARG A N 1
ATOM 675 C CA . ARG A 1 82 ? 5.680 -3.651 -12.706 1.00 67.31 82 ARG A CA 1
ATOM 676 C C . ARG A 1 82 ? 4.208 -3.693 -13.129 1.00 67.31 82 ARG A C 1
ATOM 678 O O . ARG A 1 82 ? 3.627 -4.774 -13.190 1.00 67.31 82 ARG A O 1
ATOM 685 N N . VAL A 1 83 ? 3.643 -2.541 -13.500 1.00 63.19 83 VAL A N 1
ATOM 686 C CA . VAL A 1 83 ? 2.238 -2.416 -13.959 1.00 63.19 83 VAL A CA 1
ATOM 687 C C . VAL A 1 83 ? 1.926 -3.321 -15.167 1.00 63.19 83 VAL A C 1
ATOM 689 O O . VAL A 1 83 ? 0.824 -3.836 -15.290 1.00 63.19 83 VAL A O 1
ATOM 692 N N . GLY A 1 84 ? 2.906 -3.564 -16.044 1.00 63.56 84 GLY A N 1
ATOM 693 C CA . GLY A 1 84 ? 2.740 -4.386 -17.253 1.00 63.56 84 GLY A CA 1
ATOM 694 C C . GLY A 1 84 ? 3.084 -5.873 -17.105 1.00 63.56 84 GLY A C 1
ATOM 695 O O . GLY A 1 84 ? 3.228 -6.555 -18.120 1.00 63.56 84 GLY A O 1
ATOM 696 N N . THR A 1 85 ? 3.302 -6.383 -15.888 1.00 66.88 85 THR A N 1
ATOM 697 C CA . THR A 1 85 ? 3.627 -7.804 -15.686 1.00 66.88 85 THR A CA 1
ATOM 698 C C . THR A 1 85 ? 2.373 -8.660 -15.897 1.00 66.88 85 THR A C 1
ATOM 700 O O . THR A 1 85 ? 1.496 -8.691 -15.043 1.00 66.88 85 THR A O 1
ATOM 703 N N . LYS A 1 86 ? 2.302 -9.348 -17.044 1.00 68.12 86 LYS A N 1
ATOM 704 C CA . LYS A 1 86 ? 1.261 -10.331 -17.384 1.00 68.12 86 LYS A CA 1
ATOM 705 C C . LYS A 1 86 ? 1.655 -11.743 -16.954 1.00 68.12 86 LYS A C 1
ATOM 707 O O . LYS A 1 86 ? 2.846 -12.067 -16.890 1.00 68.12 86 LYS A O 1
ATOM 712 N N . CYS A 1 87 ? 0.653 -12.581 -16.717 1.00 70.25 87 CYS A N 1
ATOM 713 C CA . CYS A 1 87 ? 0.828 -13.986 -16.368 1.00 70.25 87 CYS A CA 1
ATOM 714 C C . CYS A 1 87 ? 1.223 -14.812 -17.586 1.00 70.25 87 CYS A C 1
ATOM 716 O O . CYS A 1 87 ? 1.221 -14.331 -18.721 1.00 70.25 87 CYS A O 1
ATOM 718 N N . ALA A 1 88 ? 1.560 -16.084 -17.358 1.00 65.94 88 ALA A N 1
ATOM 719 C CA . ALA A 1 88 ? 1.849 -17.016 -18.444 1.00 65.94 88 ALA A CA 1
ATOM 720 C C . ALA A 1 88 ? 0.689 -17.123 -19.457 1.00 65.94 88 ALA A C 1
ATOM 722 O O . ALA A 1 88 ? 0.959 -17.331 -20.638 1.00 65.94 88 ALA A O 1
ATOM 723 N N . SER A 1 89 ? -0.554 -16.911 -19.008 1.00 67.81 89 SER A N 1
ATOM 724 C CA . SER A 1 89 ? -1.774 -16.865 -19.825 1.00 67.81 89 SER A CA 1
ATOM 725 C C . SER A 1 89 ? -1.890 -15.632 -20.730 1.00 67.81 89 SER A C 1
ATOM 727 O O . SER A 1 89 ? -2.673 -15.645 -21.669 1.00 67.81 89 SER A O 1
ATOM 729 N N . GLY A 1 90 ? -1.107 -14.572 -20.497 1.00 67.44 90 GLY A N 1
ATOM 730 C CA . GLY A 1 90 ? -1.247 -13.298 -21.213 1.00 67.44 90 GLY A CA 1
ATOM 731 C C . GLY A 1 90 ? -2.258 -12.327 -20.589 1.00 67.44 90 GLY A C 1
ATOM 732 O O . GLY A 1 90 ? -2.306 -11.165 -21.013 1.00 67.44 90 GLY A O 1
ATOM 733 N N . ASP A 1 91 ? -2.974 -12.759 -19.552 1.00 68.38 91 ASP A N 1
ATOM 734 C CA . ASP A 1 91 ? -3.867 -11.928 -18.743 1.00 68.38 91 ASP A CA 1
ATOM 735 C C . ASP A 1 91 ? -3.130 -11.249 -17.584 1.00 68.38 91 ASP A C 1
ATOM 737 O O . ASP A 1 91 ? -1.961 -11.545 -17.291 1.00 68.38 91 ASP A O 1
ATOM 741 N N . TYR A 1 92 ? -3.811 -10.302 -16.935 1.00 69.69 92 TYR A N 1
ATOM 742 C CA . TYR A 1 92 ? -3.350 -9.772 -15.658 1.00 69.69 92 TYR A CA 1
ATOM 743 C C . TYR A 1 92 ? -3.381 -10.870 -14.608 1.00 69.69 92 TYR A C 1
ATOM 745 O O . TYR A 1 92 ? -4.235 -11.749 -14.607 1.00 69.69 92 TYR A O 1
ATOM 753 N N . CYS A 1 93 ? -2.398 -10.825 -13.726 1.00 70.62 93 CYS A N 1
ATOM 754 C CA . CYS A 1 93 ? -2.289 -11.815 -12.686 1.00 70.62 93 CYS A CA 1
ATOM 755 C C . CYS A 1 93 ? -3.111 -11.412 -11.488 1.00 70.62 93 CYS A C 1
ATOM 757 O O . CYS A 1 93 ? -2.815 -10.405 -10.843 1.00 70.62 93 CYS A O 1
ATOM 759 N N . GLU A 1 94 ? -4.098 -12.234 -11.184 1.00 71.25 94 GLU A N 1
ATOM 760 C CA . GLU A 1 94 ? -4.894 -12.091 -9.983 1.00 71.25 94 GLU A CA 1
ATOM 761 C C . GLU A 1 94 ? -4.238 -12.893 -8.864 1.00 71.25 94 GLU A C 1
ATOM 763 O O . GLU A 1 94 ? -3.921 -14.076 -8.998 1.00 71.25 94 GLU A O 1
ATOM 768 N N . TYR A 1 95 ? -3.961 -12.210 -7.763 1.00 73.94 95 TYR A N 1
ATOM 769 C CA . TYR A 1 95 ? -3.515 -12.833 -6.529 1.00 73.94 95 TYR A CA 1
ATOM 770 C C . TYR A 1 95 ? -4.744 -13.330 -5.763 1.00 73.94 95 TYR A C 1
ATOM 772 O O . TYR A 1 95 ? -5.750 -12.632 -5.676 1.00 73.94 95 TYR A O 1
ATOM 780 N N . GLN A 1 96 ? -4.656 -14.523 -5.170 1.00 79.38 96 GLN A N 1
ATOM 781 C CA . GLN A 1 96 ? -5.736 -15.042 -4.323 1.00 79.38 96 GLN A CA 1
ATOM 782 C C . GLN A 1 96 ? -5.908 -14.197 -3.050 1.00 79.38 96 GLN A C 1
ATOM 784 O O . GLN A 1 96 ? -7.028 -13.964 -2.607 1.00 79.38 96 GLN A O 1
ATOM 789 N N . TRP A 1 97 ? -4.795 -13.699 -2.498 1.00 82.19 97 TRP A N 1
ATOM 790 C CA . TRP A 1 97 ? -4.778 -12.718 -1.415 1.00 82.19 97 TRP A CA 1
ATOM 791 C C . TRP A 1 97 ? -3.728 -11.652 -1.684 1.00 82.19 97 TRP A C 1
ATOM 793 O O . TRP A 1 97 ? -2.595 -11.948 -2.070 1.00 82.19 97 TRP A O 1
ATOM 803 N N . ASP A 1 98 ? -4.128 -10.405 -1.475 1.00 81.81 98 ASP A N 1
ATOM 804 C CA . ASP A 1 98 ? -3.276 -9.242 -1.647 1.00 81.81 98 ASP A CA 1
ATOM 805 C C . ASP A 1 98 ? -2.199 -9.199 -0.552 1.00 81.81 98 ASP A C 1
ATOM 807 O O . ASP A 1 98 ? -2.361 -9.725 0.555 1.00 81.81 98 ASP A O 1
ATOM 811 N N . PHE A 1 99 ? -1.082 -8.525 -0.829 1.00 84.75 99 PHE A N 1
ATOM 812 C CA . PHE A 1 99 ? -0.089 -8.294 0.217 1.00 84.75 99 PHE A CA 1
ATOM 813 C C . PHE A 1 99 ? -0.705 -7.483 1.366 1.00 84.75 99 PHE A C 1
ATOM 815 O O . PHE A 1 99 ? -1.214 -6.382 1.157 1.00 84.75 99 PHE A O 1
ATOM 822 N N . GLY A 1 100 ? -0.597 -8.021 2.581 1.00 86.81 100 GLY A N 1
ATOM 823 C CA . GLY A 1 100 ? -1.119 -7.396 3.792 1.00 86.81 100 GLY A CA 1
ATOM 824 C C . GLY A 1 100 ? -2.623 -7.583 4.004 1.00 86.81 100 GLY A C 1
ATOM 825 O O . GLY A 1 100 ? -3.170 -6.983 4.925 1.00 86.81 100 GLY A O 1
ATOM 826 N N . SER A 1 101 ? -3.284 -8.433 3.212 1.00 87.12 101 SER A N 1
ATOM 827 C CA . SER A 1 101 ? -4.610 -8.940 3.561 1.00 87.12 101 SER A CA 1
ATOM 828 C C . SER A 1 101 ? -4.546 -9.762 4.851 1.00 87.12 101 SER A C 1
ATOM 830 O O . SER A 1 101 ? -3.678 -10.621 5.016 1.00 87.12 101 SER A O 1
ATOM 832 N N . GLY A 1 102 ? -5.488 -9.517 5.757 1.00 90.06 102 GLY A N 1
ATOM 833 C CA . GLY A 1 102 ? -5.636 -10.253 7.005 1.00 90.06 102 GLY A CA 1
ATOM 834 C C . GLY A 1 102 ? -7.056 -10.103 7.529 1.00 90.06 102 GLY A C 1
ATOM 835 O O . GLY A 1 102 ? -7.639 -9.026 7.440 1.00 90.06 102 GLY A O 1
ATOM 836 N N . LEU A 1 103 ? -7.621 -11.196 8.037 1.00 92.00 103 LEU A N 1
ATOM 837 C CA . LEU A 1 103 ? -8.921 -11.167 8.696 1.00 92.00 103 LEU A CA 1
ATOM 838 C C . LEU A 1 103 ? -8.760 -10.704 10.145 1.00 92.00 103 LEU A C 1
ATOM 840 O O . LEU A 1 103 ? -7.730 -10.933 10.781 1.00 92.00 103 LEU A O 1
ATOM 844 N N . SER A 1 104 ? -9.815 -10.093 10.662 1.00 92.31 104 SER A N 1
ATOM 845 C CA . SER A 1 104 ? -9.941 -9.679 12.052 1.00 92.31 104 SER A CA 1
ATOM 846 C C . SER A 1 104 ? -11.307 -10.122 12.568 1.00 92.31 104 SER A C 1
ATOM 848 O O . SER A 1 104 ? -12.255 -10.259 11.798 1.00 92.31 104 SER A O 1
ATOM 850 N N . TYR A 1 105 ? -11.411 -10.343 13.877 1.00 94.19 105 TYR A N 1
ATOM 851 C CA . TYR A 1 105 ? -12.691 -10.600 14.544 1.00 94.19 105 TYR A CA 1
ATOM 852 C C . TYR A 1 105 ? -13.522 -9.323 14.742 1.00 94.19 105 TYR A C 1
ATOM 854 O O . TYR A 1 105 ? -14.667 -9.396 15.176 1.00 94.19 105 TYR A O 1
ATOM 862 N N . THR A 1 106 ? -12.946 -8.159 14.430 1.00 93.81 106 THR A N 1
ATOM 863 C CA . THR A 1 106 ? -13.622 -6.860 14.435 1.00 93.81 106 THR A CA 1
ATOM 864 C C . THR A 1 106 ? -13.387 -6.107 13.127 1.00 93.81 106 THR A C 1
ATOM 866 O O . THR A 1 106 ? -12.436 -6.404 12.402 1.00 93.81 106 THR A O 1
ATOM 869 N N . ASN A 1 107 ? -14.222 -5.106 12.849 1.00 92.56 107 ASN A N 1
ATO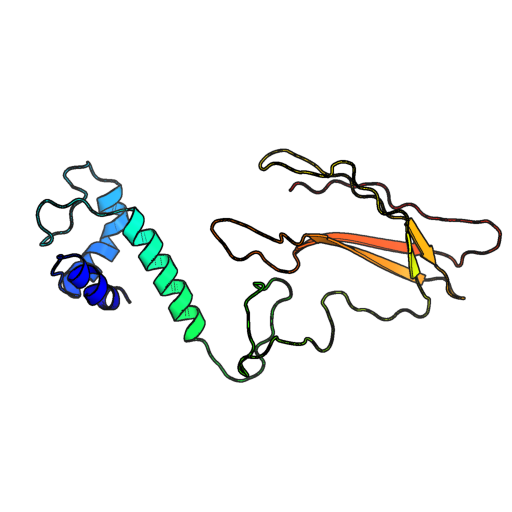M 870 C CA . ASN A 1 107 ? -14.166 -4.297 11.634 1.00 92.56 107 ASN A CA 1
ATOM 871 C C . ASN A 1 107 ? -13.556 -2.922 11.910 1.00 92.56 107 ASN A C 1
ATOM 873 O O . ASN A 1 107 ? -14.002 -2.214 12.814 1.00 92.56 107 ASN A O 1
ATOM 877 N N . PHE A 1 108 ? -12.600 -2.504 11.081 1.00 91.44 108 PHE A N 1
ATOM 878 C CA . PHE A 1 108 ? -11.978 -1.185 11.169 1.00 91.44 108 PHE A CA 1
ATOM 879 C C . PHE A 1 108 ? -12.379 -0.299 9.992 1.00 91.44 108 PHE A C 1
ATOM 881 O O . PHE A 1 108 ? -12.351 -0.729 8.840 1.00 91.44 108 PHE A O 1
ATOM 888 N N . THR A 1 109 ? -12.715 0.955 10.278 1.00 91.38 109 THR A N 1
ATOM 889 C CA . THR A 1 109 ? -13.032 1.971 9.271 1.00 91.38 109 THR A CA 1
ATOM 890 C C . THR A 1 109 ? -11.957 3.044 9.250 1.00 91.38 109 THR A C 1
ATOM 892 O O . THR A 1 109 ? -11.487 3.487 10.299 1.00 91.38 109 THR A O 1
ATOM 895 N N . TYR A 1 110 ? -11.603 3.484 8.047 1.00 91.25 110 TYR A N 1
ATOM 896 C CA . TYR A 1 110 ? -10.599 4.512 7.804 1.00 91.25 110 TYR A CA 1
ATOM 897 C C . TYR A 1 110 ? -11.276 5.793 7.319 1.00 91.25 110 TYR A C 1
ATOM 899 O O . TYR A 1 110 ? -12.114 5.748 6.418 1.00 91.25 110 TYR A O 1
ATOM 907 N N . SER A 1 111 ? -10.897 6.936 7.880 1.00 90.38 111 SER A N 1
ATOM 908 C CA . SER A 1 111 ? -11.432 8.248 7.504 1.00 90.38 111 SER A CA 1
ATOM 909 C C . SER A 1 111 ? -10.375 9.347 7.666 1.00 90.38 111 SER A C 1
ATOM 911 O O . SER A 1 111 ? -9.277 9.107 8.168 1.00 90.38 111 SER A O 1
ATOM 913 N N . GLY A 1 112 ? -10.672 10.561 7.188 1.00 87.94 112 GLY A N 1
ATOM 914 C CA . GLY A 1 112 ? -9.845 11.740 7.475 1.00 87.94 112 GLY A CA 1
ATOM 915 C C . GLY A 1 112 ? -8.407 11.679 6.945 1.00 87.94 112 GLY A C 1
ATOM 916 O O . GLY A 1 112 ? -7.502 12.212 7.585 1.00 87.94 112 GLY A O 1
ATOM 917 N N . LEU A 1 113 ? -8.170 11.027 5.798 1.00 88.81 113 LEU A N 1
ATOM 918 C CA . LEU A 1 113 ? -6.841 11.002 5.184 1.00 88.81 113 LEU A CA 1
ATOM 919 C C . LEU A 1 113 ? -6.403 12.428 4.831 1.00 88.81 113 LEU A C 1
ATOM 921 O O . LEU A 1 113 ? -7.021 13.094 4.001 1.00 88.81 113 LEU A O 1
ATOM 925 N N . THR A 1 114 ? -5.304 12.871 5.430 1.00 88.75 114 THR A N 1
ATOM 926 C CA . THR A 1 114 ? -4.722 14.193 5.200 1.00 88.75 114 THR A CA 1
ATOM 927 C C . THR A 1 114 ? -3.261 14.064 4.797 1.00 88.75 114 THR A C 1
ATOM 929 O O . THR A 1 114 ? -2.514 13.230 5.316 1.00 88.75 114 THR A O 1
ATOM 932 N N . LEU A 1 115 ? -2.867 14.896 3.836 1.00 87.56 115 LEU A N 1
ATOM 933 C CA . LEU A 1 115 ? -1.515 14.983 3.300 1.00 87.56 115 LEU A CA 1
ATOM 934 C C . LEU A 1 115 ? -1.019 16.414 3.479 1.00 87.56 115 LEU A C 1
ATOM 936 O O . LEU A 1 115 ? -1.725 17.350 3.107 1.00 87.56 115 LEU A O 1
ATOM 940 N N . SER A 1 116 ? 0.198 16.603 3.992 1.00 86.31 116 SER A N 1
ATOM 941 C CA . SER A 1 116 ? 0.752 17.959 4.144 1.00 86.31 116 SER A CA 1
ATOM 942 C C . SER A 1 116 ? 1.081 18.642 2.817 1.00 86.31 116 SER A C 1
ATOM 944 O O . SER A 1 116 ? 1.168 19.867 2.761 1.00 86.31 116 SER A O 1
ATOM 946 N N . LYS A 1 117 ? 1.281 17.867 1.744 1.00 82.31 117 LYS A N 1
ATOM 947 C CA . LYS A 1 117 ? 1.617 18.368 0.407 1.00 82.31 117 LYS A CA 1
ATOM 948 C C . LYS A 1 117 ? 0.935 17.524 -0.667 1.00 82.31 117 LYS A C 1
ATOM 950 O O . LYS A 1 117 ? 0.916 16.301 -0.575 1.00 82.31 117 LYS A O 1
ATOM 955 N N . ALA A 1 118 ? 0.444 18.181 -1.716 1.00 78.94 118 ALA A N 1
ATOM 956 C CA . ALA A 1 118 ? -0.120 17.511 -2.891 1.00 78.94 118 ALA A CA 1
ATOM 957 C C . ALA A 1 118 ? 0.956 17.055 -3.894 1.00 78.94 118 ALA A C 1
ATOM 959 O O . ALA A 1 118 ? 0.771 16.066 -4.595 1.00 78.94 118 ALA A O 1
ATOM 960 N N . ASN A 1 119 ? 2.092 17.760 -3.942 1.00 74.75 119 ASN A N 1
ATOM 961 C CA . ASN A 1 119 ? 3.193 17.496 -4.864 1.00 74.75 119 ASN A CA 1
ATOM 962 C C . ASN A 1 119 ? 4.502 17.352 -4.088 1.00 74.75 119 ASN A C 1
ATOM 964 O O . ASN A 1 119 ? 4.752 18.099 -3.141 1.00 74.75 119 ASN A O 1
ATOM 968 N N . VAL A 1 120 ? 5.341 16.406 -4.505 1.00 72.56 120 VAL A N 1
ATOM 969 C CA . VAL A 1 120 ? 6.631 16.122 -3.869 1.00 72.56 120 VAL A CA 1
ATOM 970 C C . VAL A 1 120 ? 7.715 16.110 -4.940 1.00 72.56 120 VAL A C 1
ATOM 972 O O . VAL A 1 120 ? 7.548 15.452 -5.970 1.00 72.56 120 VAL A O 1
ATOM 975 N N . THR A 1 121 ? 8.812 16.840 -4.723 1.00 68.38 121 THR A N 1
ATOM 976 C CA . THR A 1 121 ? 9.936 16.904 -5.671 1.00 68.38 121 THR A CA 1
ATOM 977 C C . THR A 1 121 ? 11.117 16.039 -5.210 1.00 68.38 121 THR A C 1
ATOM 979 O O . THR A 1 121 ? 11.265 15.778 -4.013 1.00 68.38 121 THR A O 1
ATOM 982 N N . PRO A 1 122 ? 11.965 15.520 -6.122 1.00 65.75 122 PRO A N 1
ATOM 983 C CA . PRO A 1 122 ? 12.988 14.556 -5.734 1.00 65.75 122 PRO A CA 1
ATOM 984 C C . PRO A 1 122 ? 14.203 15.250 -5.106 1.00 65.75 122 PRO A C 1
ATOM 986 O O . PRO A 1 122 ? 14.893 16.007 -5.784 1.00 65.75 122 PRO A O 1
ATOM 989 N N . SER A 1 123 ? 14.472 14.940 -3.832 1.00 60.28 123 SER A N 1
ATOM 990 C CA . SER A 1 123 ? 15.800 14.719 -3.200 1.00 60.28 123 SER A CA 1
ATOM 991 C C . SER A 1 123 ? 15.799 15.009 -1.689 1.00 60.28 123 SER A C 1
ATOM 993 O O . SER A 1 123 ? 16.588 14.407 -0.957 1.00 60.28 123 SER A O 1
ATOM 995 N N . SER A 1 124 ? 14.886 15.851 -1.191 1.00 63.59 124 SER A N 1
ATOM 996 C CA . SER A 1 124 ? 14.845 16.265 0.225 1.00 63.59 124 SER A CA 1
ATOM 997 C C . SER A 1 124 ? 13.447 16.420 0.833 1.00 63.59 124 SER A C 1
ATOM 999 O O . SER A 1 124 ? 13.347 16.585 2.048 1.00 63.59 124 SER A O 1
ATOM 1001 N N . ASP A 1 125 ? 12.377 16.341 0.041 1.00 70.75 125 ASP A N 1
ATOM 1002 C CA . ASP A 1 125 ? 11.028 16.566 0.553 1.00 70.75 125 ASP A CA 1
ATOM 1003 C C . ASP A 1 125 ? 10.524 15.408 1.434 1.00 70.75 125 ASP A C 1
ATOM 1005 O O . ASP A 1 125 ? 10.625 14.223 1.097 1.00 70.75 125 ASP A O 1
ATOM 1009 N N . CYS A 1 126 ? 9.906 15.785 2.552 1.00 74.81 126 CYS A N 1
ATOM 1010 C CA . CYS A 1 126 ? 9.104 14.908 3.394 1.00 74.81 126 CYS A CA 1
ATOM 1011 C C . CYS A 1 126 ? 7.618 15.222 3.200 1.00 74.81 126 CYS A C 1
ATOM 1013 O O . CYS A 1 126 ? 7.235 16.390 3.076 1.00 74.81 126 CYS A O 1
ATOM 1015 N N . ILE A 1 127 ? 6.798 14.172 3.209 1.00 80.75 127 ILE A N 1
ATOM 1016 C CA . ILE A 1 127 ? 5.341 14.274 3.276 1.00 80.75 127 ILE A CA 1
ATOM 1017 C C . ILE A 1 127 ? 4.846 13.685 4.594 1.00 80.75 127 ILE A C 1
ATOM 1019 O O . ILE A 1 127 ? 5.298 12.618 5.031 1.00 80.75 127 ILE A O 1
ATOM 1023 N N . ASP A 1 128 ? 3.906 14.398 5.198 1.00 84.56 128 ASP A N 1
ATOM 1024 C CA . ASP A 1 128 ? 3.197 13.980 6.394 1.00 84.56 128 ASP A CA 1
ATOM 1025 C C . ASP A 1 128 ? 1.834 13.448 5.984 1.00 84.56 128 ASP A C 1
ATOM 1027 O O . ASP A 1 128 ? 1.098 14.096 5.240 1.00 84.56 128 ASP A O 1
ATOM 1031 N N . VAL A 1 129 ? 1.539 12.237 6.448 1.00 86.25 129 VAL A N 1
ATOM 1032 C CA . VAL A 1 129 ? 0.311 11.506 6.143 1.00 86.25 129 VAL A CA 1
ATOM 1033 C C . VAL A 1 129 ? -0.352 11.148 7.457 1.00 86.25 129 VAL A C 1
ATOM 1035 O O . VAL A 1 129 ? 0.255 10.437 8.259 1.00 86.25 129 VAL A O 1
ATOM 1038 N N . SER A 1 130 ? -1.573 11.624 7.665 1.00 88.12 130 SER A N 1
ATOM 1039 C CA . SER A 1 130 ? -2.395 11.286 8.826 1.00 88.12 130 SER A CA 1
ATOM 1040 C C . SER A 1 130 ? -3.697 10.647 8.361 1.00 88.12 130 SER A C 1
ATOM 1042 O O . SER A 1 130 ? -4.226 10.992 7.305 1.00 88.12 130 SER A O 1
ATOM 1044 N N . VAL A 1 131 ? -4.181 9.679 9.132 1.00 89.75 131 VAL A N 1
ATOM 1045 C CA . VAL A 1 131 ? -5.437 8.973 8.882 1.00 89.75 131 VAL A CA 1
ATOM 1046 C C . VAL A 1 131 ? -6.072 8.620 10.221 1.00 89.75 131 VAL A C 1
ATOM 1048 O O . VAL A 1 131 ? -5.376 8.263 11.179 1.00 89.75 131 VAL A O 1
ATOM 1051 N N . THR A 1 132 ? -7.393 8.715 10.280 1.00 89.50 132 THR A N 1
ATOM 1052 C CA . THR A 1 132 ? -8.183 8.274 11.424 1.00 89.50 132 THR A CA 1
ATOM 1053 C C . THR A 1 132 ? -8.579 6.824 11.211 1.00 89.50 132 THR A C 1
ATOM 1055 O O . THR A 1 132 ? -9.069 6.456 10.140 1.00 89.50 132 THR A O 1
ATOM 1058 N N . VAL A 1 133 ? -8.347 5.994 12.227 1.00 90.75 133 VAL A N 1
ATOM 1059 C CA . VAL A 1 133 ? -8.736 4.582 12.212 1.00 90.75 133 VAL A CA 1
ATOM 1060 C C . VAL A 1 133 ? -9.630 4.312 13.405 1.00 90.75 133 VAL A C 1
ATOM 1062 O O . VAL A 1 133 ? -9.266 4.601 14.546 1.00 90.75 133 VAL A O 1
ATOM 1065 N N . MET A 1 134 ? -10.796 3.744 13.125 1.00 89.50 134 MET A N 1
ATOM 1066 C CA . MET A 1 134 ? -11.841 3.502 14.108 1.00 89.50 134 MET A CA 1
ATOM 1067 C C . MET A 1 134 ? -12.220 2.023 14.124 1.00 89.50 134 MET A C 1
ATOM 1069 O O . MET A 1 134 ? -12.351 1.406 13.070 1.00 89.50 134 MET A O 1
ATOM 1073 N N . ASN A 1 135 ? -12.397 1.454 15.317 1.00 92.06 135 ASN A N 1
ATOM 1074 C CA . ASN A 1 135 ? -12.918 0.101 15.488 1.00 92.06 135 ASN A CA 1
ATOM 1075 C C . ASN A 1 135 ? -14.451 0.148 15.568 1.00 92.06 135 ASN A C 1
ATOM 1077 O O . ASN A 1 135 ? -15.016 0.553 16.579 1.00 92.06 135 ASN A O 1
ATOM 1081 N N . SER A 1 136 ? -15.093 -0.261 14.480 1.00 90.12 136 SER A N 1
ATOM 1082 C CA . SER A 1 136 ? -16.548 -0.250 14.275 1.00 90.12 136 SER A CA 1
ATOM 1083 C C . SER A 1 136 ? -17.233 -1.591 14.578 1.00 90.12 136 SER A C 1
ATOM 1085 O O . SER A 1 136 ? -18.427 -1.736 14.326 1.00 90.12 136 SER A O 1
ATOM 1087 N N . GLY A 1 137 ? -16.489 -2.601 15.039 1.00 89.69 137 GLY A N 1
ATOM 1088 C CA . GLY A 1 137 ? -17.070 -3.893 15.416 1.00 89.69 137 GLY A CA 1
ATOM 1089 C C . GLY A 1 137 ? -17.391 -3.993 16.905 1.00 89.69 137 GLY A C 1
ATOM 1090 O O . GLY A 1 137 ? -17.374 -3.007 17.627 1.00 89.69 137 GLY A O 1
ATOM 1091 N N . THR A 1 138 ? -17.697 -5.205 17.368 1.00 90.50 138 THR A N 1
ATOM 1092 C CA . THR A 1 138 ? -18.211 -5.462 18.727 1.00 90.50 138 THR A CA 1
ATOM 1093 C C . THR A 1 138 ? -17.150 -5.933 19.718 1.00 90.50 138 THR A C 1
ATOM 1095 O O . THR A 1 138 ? -17.448 -6.127 20.894 1.00 90.50 138 THR A O 1
ATOM 1098 N N . VAL A 1 139 ? -15.907 -6.130 19.268 1.00 92.44 139 VAL A N 1
ATOM 1099 C CA . VAL A 1 139 ? -14.797 -6.583 20.114 1.00 92.44 139 VAL A CA 1
ATOM 1100 C C . VAL A 1 139 ? -13.554 -5.724 19.902 1.00 92.44 139 VAL A C 1
ATOM 1102 O O . VAL A 1 139 ? -13.319 -5.172 18.824 1.00 92.44 139 VAL A O 1
ATOM 1105 N N . ALA A 1 140 ? -12.731 -5.602 20.944 1.00 92.12 140 ALA A N 1
ATOM 1106 C CA . ALA A 1 140 ? -11.430 -4.954 20.828 1.00 92.12 140 ALA A CA 1
ATOM 1107 C C . ALA A 1 140 ? -10.533 -5.728 19.849 1.00 92.12 140 ALA A C 1
ATOM 1109 O O . ALA A 1 140 ? -10.592 -6.957 19.764 1.00 92.12 140 ALA A O 1
ATOM 1110 N N . GLY A 1 141 ? -9.681 -5.012 19.119 1.00 92.12 141 GLY A N 1
ATOM 1111 C CA . GLY A 1 141 ? -8.842 -5.624 18.097 1.00 92.12 141 GLY A CA 1
ATOM 1112 C C . GLY A 1 141 ? -7.583 -4.829 17.790 1.00 92.12 141 GLY A C 1
ATOM 1113 O O . GLY A 1 141 ? -7.423 -3.675 18.189 1.00 92.12 141 GLY A O 1
ATOM 1114 N N . ASN A 1 142 ? -6.681 -5.475 17.055 1.00 92.06 142 ASN A N 1
ATOM 1115 C CA . ASN A 1 142 ? -5.451 -4.860 16.581 1.00 92.06 142 ASN A CA 1
ATOM 1116 C C . ASN A 1 142 ? -5.506 -4.696 15.068 1.00 92.06 142 ASN A C 1
ATOM 1118 O O . ASN A 1 142 ? -5.694 -5.686 14.366 1.00 92.06 142 ASN A O 1
ATOM 1122 N N . GLU A 1 143 ? -5.244 -3.485 14.590 1.00 91.75 143 GLU A N 1
ATOM 1123 C CA . GLU A 1 143 ? -5.246 -3.165 13.166 1.00 91.75 143 GLU A CA 1
ATOM 1124 C C . GLU A 1 143 ? -3.839 -2.852 12.663 1.00 91.75 143 GLU A C 1
ATOM 1126 O O . GLU A 1 143 ? -3.039 -2.209 13.353 1.00 91.75 143 GLU A O 1
ATOM 1131 N N . THR A 1 144 ? -3.522 -3.328 11.456 1.00 93.00 144 THR A N 1
ATOM 1132 C CA . THR A 1 144 ? -2.222 -3.091 10.810 1.00 93.00 144 THR A CA 1
ATOM 1133 C C . THR A 1 144 ? -2.372 -2.090 9.670 1.00 93.00 144 THR A C 1
ATOM 1135 O O . THR A 1 144 ? -2.690 -2.447 8.541 1.00 93.00 144 THR A O 1
ATOM 1138 N N . VAL A 1 145 ? -2.071 -0.827 9.959 1.00 91.00 145 VAL A N 1
ATOM 1139 C CA . VAL A 1 145 ? -2.165 0.281 9.007 1.00 91.00 145 VAL A CA 1
ATOM 1140 C C . VAL A 1 145 ? -0.920 0.323 8.126 1.00 91.00 145 VAL A C 1
ATOM 1142 O O . VAL A 1 145 ? 0.207 0.454 8.617 1.00 91.00 145 VAL A O 1
ATOM 1145 N N . MET A 1 146 ? -1.113 0.238 6.810 1.00 90.56 146 MET A N 1
ATOM 1146 C CA . MET A 1 146 ? -0.037 0.239 5.816 1.00 90.56 146 MET A CA 1
ATOM 1147 C C . MET A 1 146 ? -0.097 1.478 4.923 1.00 90.56 146 MET A C 1
ATOM 1149 O O . MET A 1 146 ? -1.115 1.760 4.300 1.00 90.56 146 MET A O 1
ATOM 1153 N N . LEU A 1 147 ? 1.033 2.174 4.794 1.00 88.19 147 LEU A N 1
ATOM 1154 C CA . LEU A 1 147 ? 1.211 3.261 3.836 1.00 88.19 147 LEU A CA 1
ATOM 1155 C C . LEU A 1 147 ? 1.974 2.752 2.617 1.00 88.19 147 LEU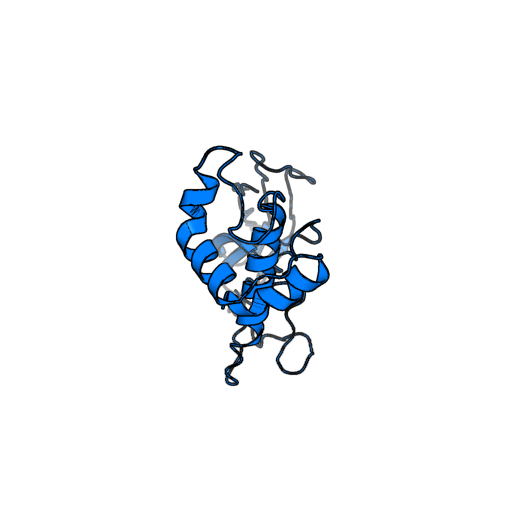 A C 1
ATOM 1157 O O . LEU A 1 147 ? 3.161 2.409 2.700 1.00 88.19 147 LEU A O 1
ATOM 1161 N N . VAL A 1 148 ?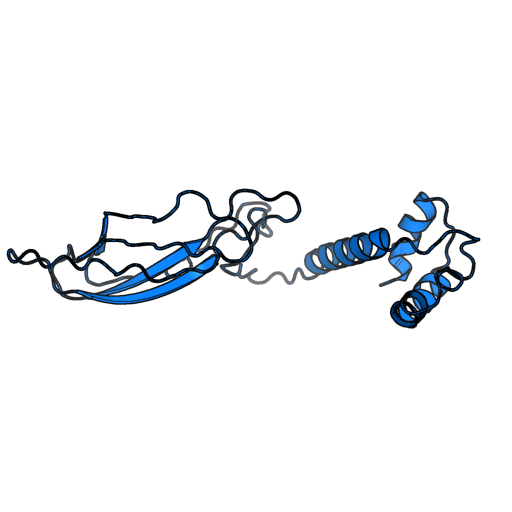 1.290 2.739 1.480 1.00 85.69 148 VAL A N 1
ATOM 1162 C CA . VAL A 1 148 ? 1.808 2.272 0.197 1.00 85.69 148 VAL A CA 1
ATOM 1163 C C . VAL A 1 148 ? 1.845 3.438 -0.783 1.00 85.69 148 VAL A C 1
ATOM 1165 O O . VAL A 1 148 ? 0.884 4.191 -0.890 1.00 85.69 148 VAL A O 1
ATOM 1168 N N . LEU A 1 149 ? 2.948 3.579 -1.517 1.00 81.75 149 LEU A N 1
ATOM 1169 C CA . LEU A 1 149 ? 3.053 4.523 -2.624 1.00 81.75 149 LEU A CA 1
ATOM 1170 C C . LEU A 1 149 ? 2.902 3.816 -3.966 1.00 81.75 149 LEU A C 1
ATOM 1172 O O . LEU A 1 149 ? 3.522 2.775 -4.216 1.00 81.75 149 LEU A O 1
ATOM 1176 N N . THR A 1 150 ? 2.153 4.465 -4.849 1.00 77.31 150 THR A N 1
ATOM 1177 C CA . THR A 1 150 ? 2.017 4.111 -6.258 1.00 77.31 150 THR A CA 1
ATOM 1178 C C . THR A 1 150 ? 2.410 5.323 -7.082 1.00 77.31 150 THR A C 1
ATOM 1180 O O . THR A 1 150 ? 1.883 6.414 -6.890 1.00 77.31 150 THR A O 1
ATOM 1183 N N . GLN A 1 151 ? 3.353 5.141 -8.001 1.00 71.44 151 GLN A N 1
ATOM 1184 C CA . GLN A 1 151 ? 3.691 6.175 -8.971 1.00 71.44 151 GLN A CA 1
ATOM 1185 C C . GLN A 1 151 ? 2.938 5.866 -10.270 1.00 71.44 151 GLN A C 1
ATOM 1187 O O . GLN A 1 151 ? 3.175 4.796 -10.826 1.00 71.44 151 GLN A O 1
ATOM 1192 N N . PRO A 1 152 ? 2.056 6.750 -10.768 1.00 64.94 152 PRO A N 1
ATOM 1193 C CA . PRO A 1 152 ? 1.269 6.453 -11.963 1.00 64.94 152 PRO A CA 1
ATOM 1194 C C . PRO A 1 152 ? 2.085 6.588 -13.261 1.00 64.94 152 PRO A C 1
ATOM 1196 O O . PRO A 1 152 ? 1.903 5.790 -14.176 1.00 64.94 152 PRO A O 1
ATOM 1199 N N . TYR A 1 153 ? 3.042 7.528 -13.333 1.00 60.81 153 TYR A N 1
ATOM 1200 C CA . TYR A 1 153 ? 3.796 7.822 -14.564 1.00 60.81 153 TYR A CA 1
ATOM 1201 C C . TYR A 1 153 ? 5.283 8.141 -14.310 1.00 60.81 153 TYR A C 1
ATOM 1203 O O . TYR A 1 153 ? 5.639 8.753 -13.297 1.00 60.81 153 TYR A O 1
ATOM 1211 N N . ARG A 1 154 ? 6.165 7.754 -15.249 1.00 60.06 154 ARG A N 1
ATOM 1212 C CA . ARG A 1 154 ? 7.568 8.213 -15.346 1.00 60.06 154 ARG A CA 1
ATOM 1213 C C . ARG A 1 154 ? 8.080 8.115 -16.790 1.00 60.06 154 ARG A C 1
ATOM 1215 O O . ARG A 1 154 ? 7.638 7.251 -17.536 1.00 60.06 154 ARG A O 1
ATOM 1222 N N . SER A 1 155 ? 9.057 8.950 -17.146 1.00 51.56 155 SER A N 1
ATOM 1223 C CA . SER A 1 155 ? 9.661 9.045 -18.485 1.00 51.56 155 SER A CA 1
ATOM 1224 C C . SER A 1 155 ? 10.559 7.871 -18.905 1.00 51.56 155 SER A C 1
ATOM 1226 O O . SER A 1 155 ? 10.755 7.674 -20.097 1.00 51.56 155 SER A O 1
ATOM 1228 N N . LEU A 1 156 ? 11.125 7.102 -17.964 1.00 52.72 156 LEU A N 1
ATOM 1229 C CA . LEU A 1 156 ? 12.188 6.126 -18.274 1.00 52.72 156 LEU A CA 1
ATOM 1230 C C . LEU A 1 156 ? 11.942 4.695 -17.768 1.00 52.72 156 LEU A C 1
ATOM 1232 O O . LEU A 1 156 ? 12.562 3.764 -18.264 1.00 52.72 156 LEU A O 1
ATOM 1236 N N . SER A 1 157 ? 11.068 4.470 -16.780 1.00 55.81 157 SER A N 1
ATOM 1237 C CA . SER A 1 157 ? 10.852 3.126 -16.221 1.00 55.81 157 SER A CA 1
ATOM 1238 C C . SER A 1 157 ? 9.405 2.923 -15.796 1.00 55.81 157 SER A C 1
ATOM 1240 O O . SER A 1 157 ? 8.836 3.796 -15.141 1.00 55.81 157 SER A O 1
ATOM 1242 N N . VAL A 1 158 ? 8.830 1.762 -16.140 1.00 57.09 158 VAL A N 1
ATOM 1243 C CA . VAL A 1 158 ? 7.486 1.367 -15.694 1.00 57.09 158 VAL A CA 1
ATOM 1244 C C . VAL A 1 158 ? 7.494 1.290 -14.165 1.00 57.09 158 VAL A C 1
ATOM 1246 O O . VAL A 1 158 ? 8.260 0.494 -13.605 1.00 57.09 158 VAL A O 1
ATOM 1249 N N . PRO A 1 159 ? 6.677 2.103 -13.476 1.00 59.47 159 PRO A N 1
ATOM 1250 C CA . PRO A 1 159 ? 6.701 2.163 -12.029 1.00 59.47 159 PRO A CA 1
ATOM 1251 C C . PRO A 1 159 ? 6.244 0.841 -11.409 1.00 59.47 159 PRO A C 1
ATOM 1253 O O . PRO A 1 159 ? 5.578 0.002 -12.023 1.00 59.47 159 PRO A O 1
ATOM 1256 N N . LYS A 1 160 ? 6.660 0.644 -10.160 1.00 64.50 160 LYS A N 1
ATOM 1257 C CA . LYS A 1 160 ? 6.198 -0.475 -9.340 1.00 64.50 160 LYS A CA 1
ATOM 1258 C C . LYS A 1 160 ? 4.801 -0.153 -8.816 1.00 64.50 160 LYS A C 1
ATOM 1260 O O . LYS A 1 160 ? 4.581 0.974 -8.380 1.00 64.50 160 LYS A O 1
ATOM 1265 N N . VAL A 1 161 ? 3.901 -1.135 -8.843 1.00 69.25 161 VAL A N 1
ATOM 1266 C CA . VAL A 1 161 ? 2.461 -0.931 -8.588 1.00 69.25 161 VAL A CA 1
ATOM 1267 C C . VAL A 1 161 ? 2.180 -0.510 -7.144 1.00 69.25 161 VAL A C 1
ATOM 1269 O O . VAL A 1 161 ? 1.396 0.400 -6.907 1.00 69.25 161 VAL A O 1
ATOM 1272 N N . LYS A 1 162 ? 2.847 -1.136 -6.173 1.00 77.38 162 LYS A N 1
ATOM 1273 C CA . LYS A 1 162 ? 2.667 -0.872 -4.741 1.00 77.38 162 LYS A CA 1
ATOM 1274 C C . LYS A 1 162 ? 4.037 -0.914 -4.058 1.00 77.38 162 LYS A C 1
ATOM 1276 O O . LYS A 1 162 ? 4.755 -1.912 -4.150 1.00 77.38 162 LYS A O 1
ATOM 1281 N N . GLN A 1 163 ? 4.450 0.174 -3.409 1.00 80.19 163 GLN A N 1
ATOM 1282 C CA . GLN A 1 163 ? 5.650 0.211 -2.565 1.00 80.19 163 GLN A CA 1
ATOM 1283 C C . GLN A 1 163 ? 5.279 0.546 -1.126 1.00 80.19 163 GLN A C 1
ATOM 1285 O O . GLN A 1 163 ? 4.923 1.683 -0.836 1.00 80.19 163 GLN A O 1
ATOM 1290 N N . LEU A 1 164 ? 5.408 -0.423 -0.220 1.00 85.75 164 LEU A N 1
ATOM 1291 C CA . LEU A 1 164 ? 5.233 -0.175 1.206 1.00 85.75 164 LEU A CA 1
ATOM 1292 C C . LEU A 1 164 ? 6.328 0.783 1.698 1.00 85.75 164 LEU A C 1
ATOM 1294 O O . LEU A 1 164 ? 7.518 0.518 1.517 1.00 85.75 164 LEU A O 1
ATOM 1298 N N . LYS A 1 165 ? 5.922 1.895 2.308 1.00 85.25 165 LYS A N 1
ATOM 1299 C CA . LYS A 1 165 ? 6.825 2.885 2.914 1.00 85.25 165 LYS A CA 1
ATOM 1300 C C . LYS A 1 165 ? 6.770 2.861 4.434 1.00 85.25 165 LYS A C 1
ATOM 1302 O O . LYS A 1 165 ? 7.783 3.129 5.075 1.00 85.25 165 LYS A O 1
ATOM 1307 N N . LYS A 1 166 ? 5.611 2.540 5.009 1.00 86.00 166 LYS A N 1
ATOM 1308 C CA . LYS A 1 166 ? 5.426 2.473 6.459 1.00 86.00 166 LYS A CA 1
ATOM 1309 C C . LYS A 1 166 ? 4.367 1.445 6.824 1.00 86.00 166 LYS A C 1
ATOM 1311 O O . LYS A 1 166 ? 3.393 1.280 6.097 1.00 86.00 166 LYS A O 1
ATOM 1316 N N . LEU A 1 167 ? 4.548 0.813 7.973 1.00 89.81 167 LEU A N 1
ATOM 1317 C CA . LEU A 1 167 ? 3.565 -0.048 8.611 1.00 89.81 167 LEU A CA 1
ATOM 1318 C C . LEU A 1 167 ? 3.475 0.341 10.087 1.00 89.81 167 LEU A C 1
ATOM 1320 O O . LEU A 1 167 ? 4.502 0.576 10.728 1.00 89.81 167 LEU A O 1
ATOM 1324 N N . SER A 1 168 ? 2.259 0.442 10.616 1.00 89.50 168 SER A N 1
ATOM 1325 C CA . SER A 1 168 ? 2.001 0.715 12.028 1.00 89.50 168 SER A CA 1
ATOM 1326 C C . SER A 1 168 ? 0.898 -0.201 12.532 1.00 89.50 168 SER A C 1
ATOM 1328 O O . SER A 1 168 ? -0.158 -0.298 11.918 1.00 89.50 168 SER A O 1
ATOM 1330 N N . LYS A 1 169 ? 1.155 -0.883 13.647 1.00 90.88 169 LYS A N 1
ATOM 1331 C CA . LYS A 1 169 ? 0.164 -1.724 14.311 1.00 90.88 169 LYS A CA 1
ATOM 1332 C C . LYS A 1 169 ? -0.410 -0.968 15.501 1.00 90.88 169 LYS A C 1
ATOM 1334 O O . LYS A 1 169 ? 0.356 -0.499 16.344 1.00 90.88 169 LYS A O 1
ATOM 1339 N N . ILE A 1 170 ? -1.730 -0.853 15.559 1.00 89.69 170 ILE A N 1
ATOM 1340 C CA . ILE A 1 170 ? -2.454 -0.170 16.633 1.00 89.69 170 ILE A CA 1
ATOM 1341 C C . ILE A 1 170 ? -3.427 -1.121 17.309 1.00 89.69 170 ILE A C 1
ATOM 1343 O O . ILE A 1 170 ? -3.953 -2.027 16.674 1.00 89.69 170 ILE A O 1
ATOM 1347 N N . SER A 1 171 ? -3.655 -0.902 18.599 1.00 90.44 171 SER A N 1
ATOM 1348 C CA . SER A 1 171 ? -4.688 -1.587 19.369 1.00 90.44 171 SER A CA 1
ATOM 1349 C C . SER A 1 171 ? -5.819 -0.609 19.645 1.00 90.44 171 SER A C 1
ATOM 1351 O O . SER A 1 171 ? -5.555 0.520 20.077 1.00 90.44 171 SER A O 1
ATOM 1353 N N . LEU A 1 172 ? -7.048 -1.023 19.350 1.00 89.31 172 LEU A N 1
ATOM 1354 C CA . LEU A 1 172 ? -8.244 -0.201 19.473 1.00 89.31 172 LEU A CA 1
ATOM 1355 C C . LEU A 1 172 ? -9.328 -0.968 20.231 1.00 89.31 172 LEU A C 1
ATOM 1357 O O . LEU A 1 172 ? -9.674 -2.103 19.889 1.00 89.31 172 LEU A O 1
ATOM 1361 N N . HIS A 1 173 ? -9.895 -0.308 21.237 1.00 89.88 173 HIS A N 1
ATOM 1362 C CA . HIS A 1 173 ? -11.155 -0.729 21.840 1.00 89.88 173 HIS A CA 1
ATOM 1363 C C . HIS A 1 173 ? -12.309 -0.430 20.885 1.00 89.88 173 HIS A C 1
ATOM 1365 O O . HIS A 1 173 ? -12.140 0.331 19.932 1.00 89.88 173 HIS A O 1
ATOM 1371 N N . VAL A 1 174 ? -13.452 -1.068 21.124 1.00 87.12 174 VAL A N 1
ATOM 1372 C CA . VAL A 1 174 ? -14.700 -0.724 20.438 1.00 87.12 174 VAL A CA 1
ATOM 1373 C C . VAL A 1 174 ? -15.020 0.735 20.733 1.00 87.12 174 VAL A C 1
ATOM 1375 O O . VAL A 1 174 ? -14.739 1.219 21.833 1.00 87.12 174 VAL A O 1
ATOM 1378 N N . VAL A 1 175 ? -15.561 1.444 19.745 1.00 77.88 175 VAL A N 1
ATOM 1379 C CA . VAL A 1 175 ? -16.149 2.758 19.996 1.00 77.88 175 VAL A CA 1
ATOM 1380 C C . VAL A 1 175 ? -17.403 2.558 20.840 1.00 77.88 175 VAL A C 1
ATOM 1382 O O . VAL A 1 175 ? -18.491 2.363 20.314 1.00 77.88 175 VAL A O 1
ATOM 1385 N N . ASP A 1 176 ? -17.227 2.568 22.156 1.00 61.56 176 ASP A N 1
ATOM 1386 C CA . ASP A 1 176 ? -18.316 2.840 23.090 1.00 61.56 176 ASP A CA 1
ATOM 1387 C C . ASP A 1 176 ? -18.592 4.356 23.080 1.00 61.56 176 ASP A C 1
ATOM 1389 O O . ASP A 1 176 ? -17.720 5.135 22.676 1.00 61.56 176 ASP A O 1
ATOM 1393 N N . ASP A 1 177 ? -19.767 4.786 23.560 1.00 52.62 177 ASP A N 1
ATOM 1394 C CA . ASP A 1 177 ? -20.306 6.172 23.593 1.00 52.62 177 ASP A CA 1
ATOM 1395 C C . ASP A 1 177 ? -19.353 7.282 24.121 1.00 52.62 177 ASP A C 1
ATOM 1397 O O . ASP A 1 177 ? -19.689 8.464 24.124 1.00 52.62 177 ASP A O 1
ATOM 1401 N N . SER A 1 178 ? -18.139 6.929 24.550 1.00 51.38 178 SER A N 1
ATOM 1402 C CA . SER A 1 178 ? -17.038 7.824 24.925 1.00 51.38 178 SER A CA 1
ATOM 1403 C C . SER A 1 178 ? -16.150 8.304 23.758 1.00 51.38 178 SER A C 1
ATOM 1405 O O . SER A 1 178 ? -15.226 9.084 23.989 1.00 51.38 178 SER A O 1
ATOM 1407 N N . GLY A 1 179 ? -16.422 7.901 22.508 1.00 52.72 179 GLY A N 1
ATOM 1408 C CA . GLY A 1 179 ? -15.910 8.584 21.305 1.00 52.72 179 GLY A CA 1
ATOM 1409 C C . GLY A 1 179 ? -14.388 8.554 21.116 1.00 52.72 179 GLY A C 1
ATOM 1410 O O . GLY A 1 179 ? -13.812 9.504 20.584 1.00 52.72 179 GLY A O 1
ATOM 1411 N N . LEU A 1 180 ? -13.708 7.494 21.568 1.00 53.19 180 LEU A N 1
ATOM 1412 C CA . LEU A 1 180 ? -12.245 7.425 21.524 1.00 53.19 180 LEU A CA 1
ATOM 1413 C C . LEU A 1 180 ? -11.720 7.110 20.107 1.00 53.19 180 LEU A C 1
ATOM 1415 O O . LEU A 1 180 ? -11.272 6.002 19.808 1.00 53.19 180 LEU A O 1
ATOM 1419 N N . GLU A 1 181 ? -11.750 8.104 19.223 1.00 59.47 181 GLU A N 1
ATOM 1420 C CA . GLU A 1 181 ? -11.071 8.054 17.928 1.00 59.47 181 GLU A CA 1
ATOM 1421 C C . GLU A 1 181 ? -9.551 8.169 18.120 1.00 59.47 181 GLU A C 1
ATOM 1423 O O . GLU A 1 181 ? -9.054 9.064 18.810 1.00 59.47 181 GLU A O 1
ATOM 1428 N N . ARG A 1 182 ? -8.773 7.277 17.491 1.00 62.62 182 ARG A N 1
ATOM 1429 C CA . ARG A 1 182 ? -7.312 7.429 17.432 1.00 62.62 182 ARG A CA 1
ATOM 1430 C C . ARG A 1 182 ? -6.893 7.934 16.063 1.00 62.62 182 ARG A C 1
ATOM 1432 O O . ARG A 1 182 ? -6.904 7.204 15.073 1.00 62.62 182 ARG A O 1
ATOM 1439 N N . VAL A 1 183 ? -6.439 9.182 16.042 1.00 59.84 183 VAL A N 1
ATOM 1440 C CA . VAL A 1 183 ? -5.709 9.749 14.910 1.00 59.84 183 VAL A CA 1
ATOM 1441 C C . VAL A 1 183 ? -4.278 9.2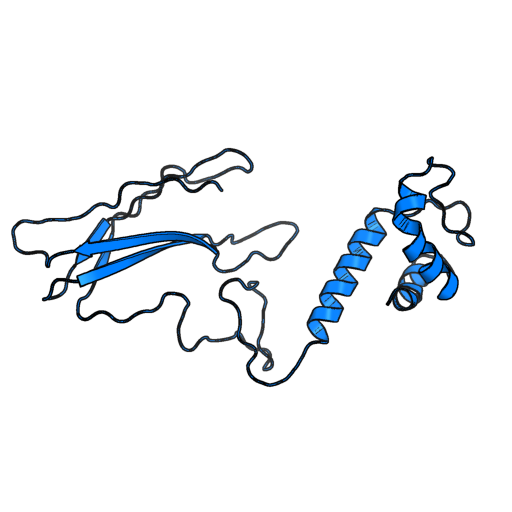31 14.969 1.00 59.84 183 VAL A C 1
ATOM 1443 O O . VAL A 1 183 ? -3.562 9.451 15.951 1.00 59.84 183 VAL A O 1
ATOM 1446 N N . LEU A 1 184 ? -3.846 8.522 13.927 1.00 62.25 184 LEU A N 1
ATOM 1447 C CA . LEU A 1 184 ? -2.443 8.153 13.812 1.00 62.25 184 LEU A CA 1
ATOM 1448 C C . LEU A 1 184 ? -1.627 9.411 13.498 1.00 62.25 184 LEU A C 1
ATOM 1450 O O . LEU A 1 184 ? -1.886 10.050 12.478 1.00 62.25 184 LEU A O 1
ATOM 1454 N N . PRO A 1 185 ? -0.640 9.781 14.339 1.00 52.25 185 PRO A N 1
ATOM 1455 C CA . PRO A 1 185 ? 0.124 10.991 14.106 1.00 52.25 185 PRO A CA 1
ATOM 1456 C C . PRO A 1 185 ? 0.871 10.879 12.775 1.00 52.25 185 PRO A C 1
ATOM 1458 O O . PRO A 1 185 ? 1.397 9.800 12.455 1.00 52.25 185 PRO A O 1
ATOM 1461 N N . PRO A 1 186 ? 0.975 11.986 12.022 1.00 51.84 186 PRO A N 1
ATOM 1462 C CA . PRO A 1 186 ? 1.753 11.995 10.806 1.00 51.84 186 PRO A CA 1
ATOM 1463 C C . PRO A 1 186 ? 3.184 11.593 11.128 1.00 51.84 186 PRO A C 1
ATOM 1465 O O . PRO A 1 186 ? 3.822 12.128 12.035 1.00 51.84 186 PRO A O 1
ATOM 146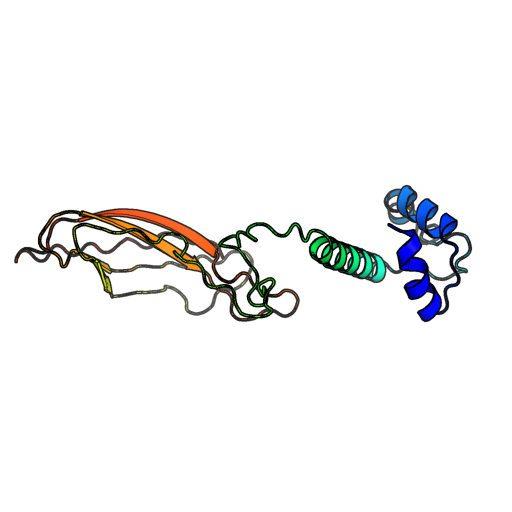8 N N . ARG A 1 187 ? 3.690 10.587 10.420 1.00 54.69 187 ARG A N 1
ATOM 1469 C CA . ARG A 1 187 ? 5.085 10.184 10.566 1.00 54.69 187 ARG A CA 1
ATOM 1470 C C . ARG A 1 187 ? 5.708 9.981 9.197 1.00 54.69 187 ARG A C 1
ATOM 1472 O O . ARG A 1 187 ? 5.578 8.894 8.630 1.00 54.69 187 ARG A O 1
ATOM 1479 N N . PHE A 1 188 ? 6.415 11.023 8.771 1.00 52.34 188 PHE A N 1
ATOM 1480 C CA . PHE A 1 188 ? 7.440 11.139 7.734 1.00 52.34 188 PHE A CA 1
ATOM 1481 C C . PHE A 1 188 ? 7.603 9.948 6.787 1.00 52.34 188 PHE A C 1
ATOM 1483 O O . PHE A 1 188 ? 8.064 8.866 7.174 1.00 52.34 188 PHE A O 1
ATOM 1490 N N . VAL A 1 189 ? 7.350 10.210 5.508 1.00 51.94 189 VAL A N 1
ATOM 1491 C CA . VAL A 1 189 ? 7.910 9.425 4.409 1.00 51.94 189 VAL A CA 1
ATOM 1492 C C . VAL A 1 189 ? 8.814 10.331 3.588 1.00 51.94 189 VAL A C 1
ATOM 1494 O O . VAL A 1 189 ? 8.369 11.342 3.049 1.00 51.94 189 VAL A O 1
ATOM 1497 N N . LYS A 1 190 ? 10.093 9.955 3.491 1.00 49.28 190 LYS A N 1
ATOM 1498 C CA . LYS A 1 190 ? 11.028 10.549 2.534 1.00 49.28 190 LYS A CA 1
ATOM 1499 C C . LYS A 1 190 ? 10.706 9.965 1.154 1.00 49.28 190 LYS A C 1
ATOM 1501 O O . LYS A 1 190 ? 10.628 8.731 1.015 1.00 49.28 190 LYS A O 1
ATOM 1506 N N . ALA A 1 191 ? 10.413 10.836 0.190 1.00 47.00 191 ALA A N 1
ATOM 1507 C CA . ALA A 1 191 ? 10.029 10.428 -1.161 1.00 47.00 191 ALA A CA 1
ATOM 1508 C C . ALA A 1 191 ? 11.167 9.688 -1.870 1.00 47.00 191 ALA A C 1
ATOM 1510 O O . ALA A 1 191 ? 12.297 10.224 -1.898 1.00 47.00 191 ALA A O 1
#